Protein AF-A0A2V7T709-F1 (afdb_monomer)

Solvent-accessible surface area (backbone atoms only — not comparable to full-atom values): 10495 Å² total; per-residue (Å²): 133,71,72,74,51,72,68,43,100,84,68,53,36,72,35,66,75,90,81,82,94,80,88,82,83,58,94,81,49,93,55,56,67,60,55,50,48,52,52,53,51,47,45,70,44,30,52,56,53,21,57,73,48,67,71,70,48,78,71,96,53,52,48,37,45,25,58,88,89,54,53,79,94,46,12,54,61,43,12,51,54,47,47,42,53,49,24,42,49,34,88,85,71,48,87,54,37,47,50,46,36,62,59,59,54,37,80,82,31,40,42,64,81,40,68,98,53,74,67,42,66,40,60,52,48,43,58,78,66,38,41,64,63,51,26,52,51,32,29,76,70,63,80,31,54,65,69,55,21,49,52,51,36,49,54,53,51,49,53,43,42,52,58,33,31,76,68,70,61,41,89,84,55,98,74,74,78,129

Structure (mmCIF, N/CA/C/O backbone):
data_AF-A0A2V7T709-F1
#
_entry.id   AF-A0A2V7T709-F1
#
loop_
_atom_site.group_PDB
_atom_site.id
_atom_site.type_symbol
_atom_site.label_atom_id
_atom_site.label_alt_id
_atom_site.label_comp_id
_atom_site.label_asym_id
_atom_site.label_entity_id
_atom_site.label_seq_id
_atom_site.pdbx_PDB_ins_code
_atom_site.Cartn_x
_atom_site.Cartn_y
_atom_site.Cartn_z
_atom_site.occupancy
_atom_site.B_iso_or_equiv
_atom_site.auth_seq_id
_atom_site.auth_comp_id
_atom_site.auth_asym_id
_atom_site.auth_atom_id
_atom_site.pdbx_PDB_model_num
ATOM 1 N N . PHE A 1 1 ? 8.390 18.703 6.123 1.00 58.28 1 PHE A N 1
ATOM 2 C CA . PHE A 1 1 ? 9.358 17.663 5.714 1.00 58.28 1 PHE A CA 1
ATOM 3 C C . PHE A 1 1 ? 8.808 16.304 6.113 1.00 58.28 1 PHE A C 1
ATOM 5 O O . PHE A 1 1 ? 8.141 16.243 7.139 1.00 58.28 1 PHE A O 1
ATOM 12 N N . PHE A 1 2 ? 9.039 15.253 5.320 1.00 68.69 2 PHE A N 1
ATOM 13 C CA . PHE A 1 2 ? 8.745 13.883 5.752 1.00 68.69 2 PHE A CA 1
ATOM 14 C C . PHE A 1 2 ? 9.826 13.422 6.731 1.00 68.69 2 PHE A C 1
ATOM 16 O O . PHE A 1 2 ? 10.996 13.765 6.573 1.00 68.69 2 PHE A O 1
ATOM 23 N N . VAL A 1 3 ? 9.433 12.672 7.751 1.00 75.88 3 VAL A N 1
ATOM 24 C CA . VAL A 1 3 ? 10.344 12.026 8.700 1.00 75.88 3 VAL A CA 1
ATOM 25 C C . VAL A 1 3 ? 9.894 10.578 8.884 1.00 75.88 3 VAL A C 1
ATOM 27 O O . VAL A 1 3 ? 8.712 10.296 8.669 1.00 75.88 3 VAL A O 1
ATOM 30 N N . PRO A 1 4 ? 10.797 9.660 9.271 1.00 79.44 4 PRO A N 1
ATOM 31 C CA . PRO A 1 4 ? 10.401 8.316 9.682 1.00 79.44 4 PRO A CA 1
ATOM 32 C C . PRO A 1 4 ? 9.384 8.344 10.830 1.00 79.44 4 PRO A C 1
ATOM 34 O O . PRO A 1 4 ? 9.247 9.353 11.528 1.00 79.44 4 PRO A O 1
ATOM 37 N N . ALA A 1 5 ? 8.718 7.211 11.066 1.00 79.94 5 ALA A N 1
ATOM 38 C CA . ALA A 1 5 ? 7.806 7.049 12.196 1.00 79.94 5 ALA A CA 1
ATOM 39 C C . ALA A 1 5 ? 8.457 7.484 13.525 1.00 79.94 5 ALA A C 1
ATOM 41 O O . ALA A 1 5 ? 9.603 7.127 13.825 1.00 79.94 5 ALA A O 1
ATOM 42 N N . LEU A 1 6 ? 7.714 8.252 14.329 1.00 80.81 6 LEU A N 1
ATOM 43 C CA . LEU A 1 6 ? 8.176 8.706 15.639 1.00 80.81 6 LEU A CA 1
ATOM 44 C C . LEU A 1 6 ? 8.440 7.504 16.553 1.00 80.81 6 LEU A C 1
ATOM 46 O O . LEU A 1 6 ? 7.664 6.549 16.595 1.00 80.81 6 LEU A O 1
ATOM 50 N N . LYS A 1 7 ? 9.545 7.561 17.302 1.00 81.31 7 LYS A N 1
ATOM 51 C CA . LYS A 1 7 ? 9.915 6.505 18.247 1.00 81.31 7 LYS A CA 1
ATOM 52 C C . LYS A 1 7 ? 9.043 6.591 19.496 1.00 81.31 7 LYS A C 1
ATOM 54 O O . LYS A 1 7 ? 9.027 7.617 20.172 1.00 81.31 7 LYS A O 1
ATOM 59 N N . GLY A 1 8 ? 8.371 5.493 19.827 1.00 76.00 8 GLY A N 1
ATOM 60 C CA . GLY A 1 8 ? 7.690 5.346 21.109 1.00 76.00 8 GLY A CA 1
ATOM 61 C C . GLY A 1 8 ? 8.673 5.154 22.278 1.00 76.00 8 GLY A C 1
ATOM 62 O O . GLY A 1 8 ? 9.851 4.863 22.054 1.00 76.00 8 GLY A O 1
ATOM 63 N N . PRO A 1 9 ? 8.197 5.215 23.538 1.00 76.38 9 PRO A N 1
ATOM 64 C CA . PRO A 1 9 ? 9.032 5.097 24.745 1.00 76.38 9 PRO A CA 1
ATOM 65 C C . PRO A 1 9 ? 9.857 3.803 24.843 1.00 76.38 9 PRO A C 1
ATOM 67 O O . PRO A 1 9 ? 10.846 3.749 25.562 1.00 76.38 9 PRO A O 1
ATOM 70 N N . ARG A 1 10 ? 9.455 2.755 24.111 1.00 80.94 10 ARG A N 1
ATOM 71 C CA . ARG A 1 10 ? 10.136 1.450 24.044 1.00 80.94 10 ARG A CA 1
ATOM 72 C C . ARG A 1 10 ? 10.946 1.251 22.755 1.00 80.94 10 ARG A C 1
ATOM 74 O O . ARG A 1 10 ? 11.282 0.126 22.409 1.00 80.94 10 ARG A O 1
ATOM 81 N N . GLY A 1 11 ? 11.213 2.323 22.007 1.00 74.06 11 GLY A N 1
ATOM 82 C CA . GLY A 1 11 ? 12.005 2.296 20.771 1.00 74.06 11 GLY A CA 1
ATOM 83 C C . GLY A 1 11 ? 11.258 1.821 19.521 1.00 74.06 11 GLY A C 1
ATOM 84 O O . GLY A 1 11 ? 11.814 1.878 18.426 1.00 74.06 11 GLY A O 1
ATOM 85 N N . THR A 1 12 ? 10.001 1.394 19.657 1.00 73.69 12 THR A N 1
ATOM 86 C CA . THR A 1 12 ? 9.147 0.979 18.540 1.00 73.69 12 THR A CA 1
ATOM 87 C C . THR A 1 12 ? 8.886 2.139 17.576 1.00 73.69 12 THR A C 1
ATOM 89 O O . THR A 1 12 ? 8.563 3.242 18.017 1.00 73.69 12 THR A O 1
ATOM 92 N N . ARG A 1 13 ? 9.014 1.879 16.271 1.00 71.50 13 ARG A N 1
ATOM 93 C CA . ARG A 1 13 ? 8.825 2.854 15.188 1.00 71.50 13 ARG A CA 1
ATOM 94 C C . ARG A 1 13 ? 8.143 2.183 13.994 1.00 71.50 13 ARG A C 1
ATOM 96 O O . ARG A 1 13 ? 8.812 1.722 13.080 1.00 71.50 13 ARG A O 1
ATOM 103 N N . TRP A 1 14 ? 6.820 2.092 14.041 1.00 74.81 14 TRP A N 1
ATOM 104 C CA . TRP A 1 14 ? 6.040 1.484 12.967 1.00 74.81 14 TRP A CA 1
ATOM 105 C C . TRP A 1 14 ? 5.167 2.539 12.299 1.00 74.81 14 TRP A C 1
ATOM 107 O O . TRP A 1 14 ? 4.415 3.244 12.971 1.00 74.81 14 TRP A O 1
ATOM 117 N N . ALA A 1 15 ? 5.272 2.634 10.980 1.00 75.69 15 ALA A N 1
ATOM 118 C CA . ALA A 1 15 ? 4.235 3.191 10.127 1.00 75.69 15 ALA A CA 1
ATOM 119 C C . ALA A 1 15 ? 3.573 2.052 9.345 1.00 75.69 15 ALA A C 1
ATOM 121 O O . ALA A 1 15 ? 4.216 1.055 9.038 1.00 75.69 15 ALA A O 1
ATOM 122 N N . SER A 1 16 ? 2.302 2.214 9.000 1.00 69.50 16 SER A N 1
ATOM 123 C CA . SER A 1 16 ? 1.637 1.344 8.028 1.00 69.50 16 SER A CA 1
ATOM 124 C C . SER A 1 16 ? 1.629 2.045 6.681 1.00 69.50 16 SER A C 1
ATOM 126 O O . SER A 1 16 ? 1.387 3.257 6.630 1.00 69.50 16 SER A O 1
ATOM 128 N N . GLU A 1 17 ? 1.824 1.312 5.586 1.00 71.88 17 GLU A N 1
ATOM 129 C CA . GLU A 1 17 ? 1.394 1.820 4.288 1.00 71.88 17 GLU A CA 1
ATOM 130 C C . GLU A 1 17 ? -0.133 2.020 4.276 1.00 71.88 17 GLU A C 1
ATOM 132 O O . GLU A 1 17 ? -0.880 1.276 4.913 1.00 71.88 17 GLU A O 1
ATOM 137 N N . HIS A 1 18 ? -0.593 3.074 3.596 1.00 61.75 18 HIS A N 1
ATOM 138 C CA . HIS A 1 18 ? -2.012 3.450 3.541 1.00 61.75 18 HIS A CA 1
ATOM 139 C C . HIS A 1 18 ? -2.749 2.804 2.355 1.00 61.75 18 HIS A C 1
ATOM 141 O O . HIS A 1 18 ? -3.957 2.602 2.423 1.00 61.75 18 HIS A O 1
ATOM 147 N N . VAL A 1 19 ? -2.051 2.488 1.256 1.00 71.38 19 VAL A N 1
ATOM 148 C CA . VAL A 1 19 ? -2.652 1.895 0.049 1.00 71.38 19 VAL A CA 1
ATOM 149 C C . VAL A 1 19 ? -1.693 0.880 -0.552 1.00 71.38 19 VAL A C 1
ATOM 151 O O . VAL A 1 19 ? -0.551 1.217 -0.855 1.00 71.38 19 VAL A O 1
ATOM 154 N N . MET A 1 20 ? -2.179 -0.339 -0.777 1.00 76.12 20 MET A N 1
ATOM 155 C CA . MET A 1 20 ? -1.449 -1.370 -1.505 1.00 76.12 20 MET A CA 1
ATOM 156 C C . MET A 1 20 ? -2.312 -1.857 -2.669 1.00 76.12 20 MET A C 1
ATOM 158 O O . MET A 1 20 ? -3.408 -2.381 -2.473 1.00 76.12 20 MET A O 1
ATOM 162 N N . GLY A 1 21 ? -1.844 -1.621 -3.895 1.00 78.31 21 GLY A N 1
ATOM 163 C CA . GLY A 1 21 ? -2.530 -2.076 -5.100 1.00 78.31 21 GLY A CA 1
ATOM 164 C C . GLY A 1 21 ? -2.410 -3.590 -5.240 1.00 78.31 21 GLY A C 1
ATOM 165 O O . GLY A 1 21 ? -1.303 -4.125 -5.223 1.00 78.31 21 GLY A O 1
ATOM 166 N N . ILE A 1 22 ? -3.541 -4.275 -5.400 1.00 85.88 22 ILE A N 1
ATOM 167 C CA . ILE A 1 22 ? -3.579 -5.709 -5.693 1.00 85.88 22 ILE A CA 1
ATOM 168 C C . ILE A 1 22 ? -4.154 -5.937 -7.087 1.00 85.88 22 ILE A C 1
ATOM 170 O O . ILE A 1 22 ? -5.151 -5.329 -7.472 1.00 85.88 22 ILE A O 1
ATOM 174 N N . TYR A 1 23 ? -3.529 -6.841 -7.837 1.00 90.00 23 TYR A N 1
ATOM 175 C CA . TYR A 1 23 ? -4.047 -7.314 -9.115 1.00 90.00 23 TYR A CA 1
ATOM 176 C C . TYR A 1 23 ? -4.597 -8.723 -8.937 1.00 90.00 23 TYR A C 1
ATOM 178 O O . TYR A 1 23 ? -3.921 -9.600 -8.401 1.00 90.00 23 TYR A O 1
ATOM 186 N N . VAL A 1 24 ? -5.829 -8.941 -9.395 1.00 93.62 24 VAL A N 1
ATOM 187 C CA . VAL A 1 24 ? -6.513 -10.232 -9.301 1.00 93.62 24 VAL A CA 1
ATOM 188 C C . VAL A 1 24 ? -7.076 -10.588 -10.669 1.00 93.62 24 VAL A C 1
ATOM 190 O O . VAL A 1 24 ? -7.718 -9.764 -11.318 1.00 93.62 24 VAL A O 1
ATOM 193 N N . ILE A 1 25 ? -6.849 -11.827 -11.102 1.00 95.69 25 ILE A N 1
ATOM 194 C CA . ILE A 1 25 ? -7.446 -12.377 -12.320 1.00 95.69 25 ILE A CA 1
ATOM 195 C C . ILE A 1 25 ? -8.595 -13.289 -11.900 1.00 95.69 25 ILE A C 1
ATOM 197 O O . ILE A 1 25 ? -8.395 -14.282 -11.198 1.00 95.69 25 ILE A O 1
ATOM 201 N N . TRP A 1 26 ? -9.808 -12.949 -12.327 1.00 95.06 26 TRP A N 1
ATOM 202 C CA . TRP A 1 26 ? -10.987 -13.765 -12.056 1.00 95.06 26 TRP A CA 1
ATOM 203 C C . TRP A 1 26 ? -10.896 -15.124 -12.750 1.00 95.06 26 TRP A C 1
ATOM 205 O O . TRP A 1 26 ? -10.471 -15.221 -13.899 1.00 95.06 26 TRP A O 1
ATOM 215 N N . LYS A 1 27 ? -11.399 -16.174 -12.088 1.00 95.00 27 LYS A N 1
ATOM 216 C CA . LYS A 1 27 ? -11.466 -17.528 -12.669 1.00 95.00 27 LYS A CA 1
ATOM 217 C C . LYS A 1 27 ? -12.324 -17.603 -13.938 1.00 95.00 27 LYS A C 1
ATOM 219 O O . LYS A 1 27 ? -12.119 -18.494 -14.748 1.00 95.00 27 LYS A O 1
ATOM 224 N N . PHE A 1 28 ? -13.273 -16.681 -14.093 1.00 95.94 28 PHE A N 1
ATOM 225 C CA . PHE A 1 28 ? -14.180 -16.582 -15.240 1.00 95.94 28 PHE A CA 1
ATOM 226 C C . PHE A 1 28 ? -13.752 -15.511 -16.259 1.00 95.94 28 PHE A C 1
ATOM 228 O O . PHE A 1 28 ? -14.542 -15.142 -17.126 1.00 95.94 28 PHE A O 1
ATOM 235 N N . ALA A 1 29 ? -12.536 -14.963 -16.147 1.00 96.62 29 ALA A N 1
ATOM 236 C CA . ALA A 1 29 ? -12.034 -14.006 -17.127 1.00 96.62 29 ALA A CA 1
ATOM 237 C C . ALA A 1 29 ? -12.020 -14.637 -18.530 1.00 96.62 29 ALA A C 1
ATOM 239 O O . ALA A 1 29 ? -11.599 -15.779 -18.690 1.00 96.62 29 ALA A O 1
ATOM 240 N N . GLN A 1 30 ? -12.453 -13.883 -19.544 1.00 97.38 30 GLN A N 1
ATOM 241 C CA . GLN A 1 30 ? -12.490 -14.365 -20.933 1.00 97.38 30 GLN A CA 1
ATOM 242 C C . GLN A 1 30 ? -11.086 -14.500 -21.546 1.00 97.38 30 GLN A C 1
ATOM 244 O O . GLN A 1 30 ? -10.876 -15.342 -22.413 1.00 97.38 30 GLN A O 1
ATOM 249 N N . SER A 1 31 ? -10.122 -13.711 -21.057 1.00 96.94 31 SER A N 1
ATOM 250 C CA . SER A 1 31 ? -8.745 -13.662 -21.572 1.00 96.94 31 SER A CA 1
ATOM 251 C C . SER A 1 31 ? -7.710 -13.697 -20.434 1.00 96.94 31 SER A C 1
ATOM 253 O O . SER A 1 31 ? -6.965 -12.731 -20.244 1.00 96.94 31 SER A O 1
ATOM 255 N N . PRO A 1 32 ? -7.650 -14.779 -19.631 1.00 96.62 32 PRO A N 1
ATOM 256 C CA . PRO A 1 32 ? -6.780 -14.841 -18.457 1.00 96.62 32 PRO A CA 1
ATOM 257 C C . PRO A 1 32 ? -5.293 -14.810 -18.824 1.00 96.62 32 PRO A C 1
ATOM 259 O O . PRO A 1 32 ? -4.496 -14.275 -18.061 1.00 96.62 32 PRO A O 1
ATOM 262 N N . ASP A 1 33 ? -4.905 -15.336 -19.986 1.00 97.19 33 ASP A N 1
ATOM 263 C CA . ASP A 1 33 ? -3.499 -15.357 -20.403 1.00 97.19 33 ASP A CA 1
ATOM 264 C C . ASP A 1 33 ? -2.998 -13.976 -20.830 1.00 97.19 33 ASP A C 1
ATOM 266 O O . ASP A 1 33 ? -1.889 -13.593 -20.468 1.00 97.19 33 ASP A O 1
ATOM 270 N N . VAL A 1 34 ? -3.847 -13.172 -21.478 1.00 97.62 34 VAL A N 1
ATOM 271 C CA . VAL A 1 34 ? -3.533 -11.764 -21.776 1.00 97.62 34 VAL A CA 1
ATOM 272 C C . VAL A 1 34 ? -3.385 -10.965 -20.481 1.00 97.62 34 VAL A C 1
ATOM 274 O O . VAL A 1 34 ? -2.455 -10.176 -20.344 1.00 97.62 34 VAL A O 1
ATOM 277 N N . ALA A 1 35 ? -4.253 -11.207 -19.493 1.00 97.19 35 ALA A N 1
ATOM 278 C CA . ALA A 1 35 ? -4.141 -10.563 -18.187 1.00 97.19 35 ALA A CA 1
ATOM 279 C C . ALA A 1 35 ? -2.843 -10.952 -17.455 1.00 97.19 35 ALA A C 1
ATOM 281 O O . ALA A 1 35 ? -2.200 -10.095 -16.855 1.00 97.19 35 ALA A O 1
ATOM 282 N N . LYS A 1 36 ? -2.414 -12.221 -17.530 1.00 96.75 36 LYS A N 1
ATOM 283 C CA . LYS A 1 36 ? -1.109 -12.647 -16.991 1.00 96.75 36 LYS A CA 1
ATOM 284 C C . LYS A 1 36 ? 0.045 -11.962 -17.718 1.00 96.75 36 LYS A C 1
ATOM 286 O O . LYS A 1 36 ? 0.960 -11.491 -17.050 1.00 96.75 36 LYS A O 1
ATOM 291 N N . GLN A 1 37 ? -0.011 -11.885 -19.049 1.00 97.50 37 GLN A N 1
ATOM 292 C CA . GLN A 1 37 ? 1.025 -11.221 -19.839 1.00 97.50 37 GLN A CA 1
ATOM 293 C C . GLN A 1 37 ? 1.146 -9.745 -19.456 1.00 97.50 37 GLN A C 1
ATOM 295 O O . GLN A 1 37 ? 2.245 -9.285 -19.180 1.00 97.50 37 GLN A O 1
ATOM 300 N N . PHE A 1 38 ? 0.019 -9.045 -19.299 1.00 95.62 38 PHE A N 1
ATOM 301 C CA . PHE A 1 38 ? 0.011 -7.671 -18.800 1.00 95.62 38 PHE A CA 1
ATOM 302 C C . PHE A 1 38 ? 0.733 -7.527 -17.451 1.00 95.62 38 PHE A C 1
ATOM 304 O O . PHE A 1 38 ? 1.503 -6.590 -17.270 1.00 95.62 38 PH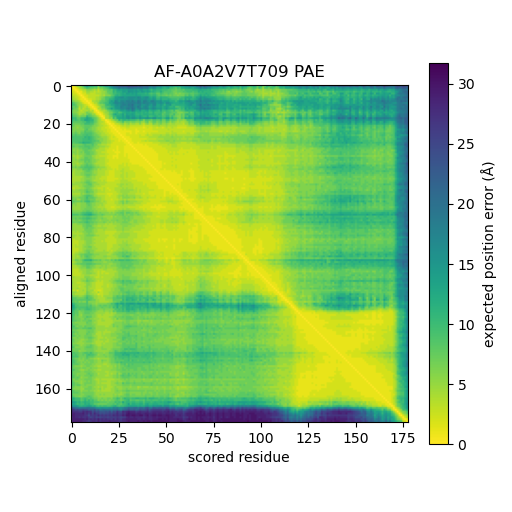E A O 1
ATOM 311 N N . LEU A 1 39 ? 0.526 -8.450 -16.503 1.00 95.00 39 LEU A N 1
ATOM 312 C CA . LEU A 1 39 ? 1.216 -8.399 -15.208 1.00 95.00 39 LEU A CA 1
ATOM 313 C C . LEU A 1 39 ? 2.719 -8.672 -15.332 1.00 95.00 39 LEU A C 1
ATOM 315 O O . LEU A 1 39 ? 3.507 -8.036 -14.632 1.00 95.00 39 LEU A O 1
ATOM 319 N N . ILE A 1 40 ? 3.122 -9.588 -16.215 1.00 93.94 40 ILE A N 1
ATOM 320 C CA . ILE A 1 40 ? 4.538 -9.845 -16.514 1.00 93.94 40 ILE A CA 1
ATOM 321 C C . ILE A 1 40 ? 5.181 -8.586 -17.102 1.00 93.94 40 ILE A C 1
ATOM 323 O O . ILE A 1 40 ? 6.235 -8.168 -16.622 1.00 93.94 40 ILE A O 1
ATOM 327 N N . ASP A 1 41 ? 4.525 -7.954 -18.074 1.00 94.75 41 ASP A N 1
ATOM 328 C CA . ASP A 1 41 ? 5.013 -6.739 -18.727 1.00 94.75 41 ASP A CA 1
ATOM 329 C C . ASP A 1 41 ? 5.070 -5.569 -17.738 1.00 94.75 41 ASP A C 1
ATOM 331 O O . ASP A 1 41 ? 6.079 -4.872 -17.663 1.00 94.75 41 ASP A O 1
ATOM 335 N N . LEU A 1 42 ? 4.045 -5.401 -16.896 1.00 92.56 42 LEU A N 1
ATOM 336 C CA . LEU A 1 42 ? 4.029 -4.389 -15.839 1.00 92.56 42 LEU A CA 1
ATOM 337 C C . LEU A 1 42 ? 5.221 -4.548 -14.886 1.00 92.56 42 LEU A C 1
ATOM 339 O O . LEU A 1 42 ? 5.886 -3.567 -14.565 1.00 92.56 42 LEU A O 1
ATOM 343 N N . VAL A 1 43 ? 5.512 -5.774 -14.438 1.00 91.56 43 VAL A N 1
ATOM 344 C CA . VAL A 1 43 ? 6.674 -6.053 -13.577 1.00 91.56 43 VAL A CA 1
ATOM 345 C C . VAL A 1 43 ? 7.990 -5.859 -14.337 1.00 91.56 43 VAL A C 1
ATOM 347 O O . VAL A 1 43 ? 8.955 -5.363 -13.759 1.00 91.56 43 VAL A O 1
ATOM 350 N N . GLY A 1 44 ? 8.044 -6.207 -15.624 1.00 91.50 44 GLY A N 1
ATOM 351 C CA . GLY A 1 44 ? 9.210 -5.974 -16.481 1.00 91.50 44 GLY A CA 1
ATOM 352 C C . GLY A 1 44 ? 9.514 -4.489 -16.711 1.00 91.50 44 GLY A C 1
ATOM 353 O O . GLY A 1 44 ? 10.681 -4.116 -16.815 1.00 91.50 44 GLY A O 1
ATOM 354 N N . HIS A 1 45 ? 8.479 -3.647 -16.716 1.00 92.56 45 HIS A N 1
ATOM 355 C CA . HIS A 1 45 ? 8.534 -2.205 -16.973 1.00 92.56 45 HIS A CA 1
ATOM 356 C C . HIS A 1 45 ? 8.237 -1.359 -15.726 1.00 92.56 45 HIS A C 1
ATOM 358 O O . HIS A 1 45 ? 7.800 -0.211 -15.814 1.00 92.56 45 HIS A O 1
ATOM 364 N N . TYR A 1 46 ? 8.474 -1.894 -14.527 1.00 94.38 46 TYR A N 1
ATOM 365 C CA . TYR A 1 46 ? 7.963 -1.256 -13.313 1.00 94.38 46 TYR A CA 1
ATOM 366 C C . TYR A 1 46 ? 8.614 0.105 -13.005 1.00 94.38 46 TYR A C 1
ATOM 368 O O . TYR A 1 46 ? 8.003 0.937 -12.335 1.00 94.38 46 TYR A O 1
ATOM 376 N N . ARG A 1 47 ? 9.816 0.398 -13.533 1.00 94.62 47 ARG A N 1
ATOM 377 C CA . ARG A 1 47 ? 10.391 1.760 -13.472 1.00 94.62 47 ARG A CA 1
ATOM 378 C C . ARG A 1 47 ? 9.469 2.791 -14.120 1.00 94.62 47 ARG A C 1
ATOM 380 O O . ARG A 1 47 ? 9.266 3.859 -13.545 1.00 94.62 47 ARG A O 1
ATOM 387 N N . ASP A 1 48 ? 8.871 2.452 -15.258 1.00 94.88 48 ASP A N 1
ATOM 388 C CA . ASP A 1 48 ? 7.945 3.329 -15.973 1.00 94.88 48 ASP A CA 1
ATOM 389 C C . ASP A 1 48 ? 6.667 3.532 -15.157 1.00 94.88 48 ASP A C 1
ATOM 391 O O . ASP A 1 48 ? 6.159 4.647 -15.076 1.00 94.88 48 ASP A O 1
ATOM 395 N N . ALA A 1 49 ? 6.187 2.493 -14.466 1.00 93.38 49 ALA A N 1
ATOM 396 C CA . ALA A 1 49 ? 5.046 2.603 -13.556 1.00 93.38 49 ALA A CA 1
ATOM 397 C C . ALA A 1 49 ? 5.344 3.523 -12.354 1.00 93.38 49 ALA A C 1
ATOM 399 O O . ALA A 1 49 ? 4.526 4.380 -12.007 1.00 93.38 49 ALA A O 1
ATOM 400 N N . VAL A 1 50 ? 6.531 3.400 -11.748 1.00 94.00 50 VAL A N 1
ATOM 401 C CA . VAL A 1 50 ? 6.982 4.265 -10.642 1.00 94.00 50 VAL A CA 1
ATOM 402 C C . VAL A 1 50 ? 7.041 5.726 -11.094 1.00 94.00 50 VAL A C 1
ATOM 404 O O . VAL A 1 50 ? 6.481 6.602 -10.432 1.00 94.00 50 VAL A O 1
ATOM 407 N N . LEU A 1 51 ? 7.654 5.995 -12.249 1.00 94.81 51 LEU A N 1
ATOM 408 C CA . LEU A 1 51 ? 7.767 7.347 -12.797 1.00 94.81 51 LEU A CA 1
ATOM 409 C C . LEU A 1 51 ? 6.416 7.897 -13.273 1.00 94.81 51 LEU A C 1
ATOM 411 O O . LEU A 1 51 ? 6.080 9.039 -12.971 1.00 94.81 51 LEU A O 1
ATOM 415 N N . GLY A 1 52 ? 5.600 7.087 -13.945 1.00 94.81 52 GLY A N 1
ATOM 416 C CA . GLY A 1 52 ? 4.259 7.463 -14.400 1.00 94.81 52 GLY A CA 1
ATOM 417 C C . GLY A 1 52 ? 3.322 7.813 -13.243 1.00 94.81 52 GLY A C 1
ATOM 418 O O . GLY A 1 52 ? 2.496 8.715 -13.362 1.00 94.81 52 GLY A O 1
ATOM 419 N N . SER A 1 53 ? 3.508 7.170 -12.085 1.00 92.69 53 SER A N 1
ATOM 420 C CA . SER A 1 53 ? 2.803 7.509 -10.843 1.00 92.69 53 SER A CA 1
ATOM 421 C C . SER A 1 53 ? 3.354 8.744 -10.121 1.00 92.69 53 SER A C 1
ATOM 423 O O . SER A 1 53 ? 2.822 9.124 -9.081 1.00 92.69 53 SER A O 1
ATOM 425 N N . LYS A 1 54 ? 4.425 9.362 -10.635 1.00 94.06 54 LYS A N 1
ATOM 426 C CA . LYS A 1 54 ? 5.154 10.463 -9.992 1.00 94.06 54 LYS A CA 1
ATOM 427 C C . LYS A 1 54 ? 5.661 10.108 -8.590 1.00 94.06 54 LYS A C 1
ATOM 429 O O . LYS A 1 54 ? 5.483 10.875 -7.648 1.00 94.06 54 LYS A O 1
ATOM 434 N N . LEU A 1 55 ? 6.272 8.925 -8.458 1.00 92.00 55 LEU A N 1
ATOM 435 C CA . LEU A 1 55 ? 6.783 8.377 -7.190 1.00 92.00 55 LEU A CA 1
ATOM 436 C C . LEU A 1 55 ? 5.700 8.132 -6.125 1.00 92.00 55 LEU A C 1
ATOM 438 O O . LEU A 1 55 ? 6.003 8.079 -4.935 1.00 92.00 55 LEU A O 1
ATOM 442 N N . TYR A 1 56 ? 4.441 7.966 -6.538 1.00 89.06 56 TYR A N 1
ATOM 443 C CA . TYR A 1 56 ? 3.355 7.582 -5.636 1.00 89.06 56 TYR A CA 1
ATOM 444 C C . TYR A 1 56 ? 3.320 6.066 -5.393 1.00 89.06 56 TYR A C 1
ATOM 446 O O . TYR A 1 56 ? 3.104 5.623 -4.268 1.00 89.06 56 TYR A O 1
ATOM 454 N N . ASN A 1 57 ? 3.581 5.267 -6.434 1.00 89.56 57 ASN A N 1
ATOM 455 C CA . ASN A 1 57 ? 3.553 3.807 -6.381 1.00 89.56 57 ASN A CA 1
ATOM 456 C C . ASN A 1 57 ? 4.973 3.236 -6.417 1.00 89.56 57 ASN A C 1
ATOM 458 O O . ASN A 1 57 ? 5.678 3.3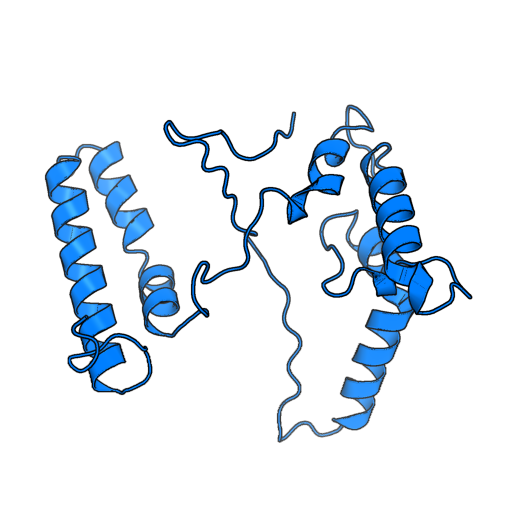84 -7.414 1.00 89.56 57 ASN A O 1
ATOM 462 N N . PHE A 1 58 ? 5.370 2.534 -5.355 1.00 90.44 58 PHE A N 1
ATOM 463 C CA . PHE A 1 58 ? 6.647 1.818 -5.265 1.00 90.44 58 PHE A CA 1
ATOM 464 C C . PHE A 1 58 ? 6.484 0.325 -5.618 1.00 90.44 58 PHE A C 1
ATOM 466 O O . PHE A 1 58 ? 5.371 -0.207 -5.561 1.00 90.44 58 PHE A O 1
ATOM 473 N N . PRO A 1 59 ? 7.560 -0.370 -6.033 1.00 89.75 59 PRO A N 1
ATOM 474 C CA . PRO A 1 59 ? 7.485 -1.777 -6.420 1.00 89.75 59 PRO A CA 1
ATOM 475 C C . PRO A 1 59 ? 7.318 -2.715 -5.227 1.00 89.75 59 PRO A C 1
ATOM 477 O O . PRO A 1 59 ? 8.106 -2.673 -4.286 1.00 89.75 59 PRO A O 1
ATOM 480 N N . SER A 1 60 ? 6.381 -3.662 -5.330 1.00 85.50 60 SER A N 1
ATOM 481 C CA . SER A 1 60 ? 6.293 -4.801 -4.400 1.00 85.50 60 SER A CA 1
ATOM 482 C C . SER A 1 60 ? 7.498 -5.743 -4.520 1.00 85.50 60 SER A C 1
ATOM 484 O O . SER A 1 60 ? 7.889 -6.383 -3.550 1.00 85.50 60 SER A O 1
ATOM 486 N N . PHE A 1 61 ? 8.110 -5.812 -5.708 1.00 88.56 61 PHE A N 1
ATOM 487 C CA . PHE A 1 61 ? 9.336 -6.567 -5.966 1.00 88.56 61 PHE A CA 1
ATOM 488 C C . PHE A 1 61 ? 10.462 -5.591 -6.311 1.00 88.56 61 PHE A C 1
ATOM 490 O O . PHE A 1 61 ? 10.548 -5.186 -7.471 1.00 88.56 61 PHE A O 1
ATOM 497 N N . PRO A 1 62 ? 11.350 -5.212 -5.373 1.00 88.44 62 PRO A N 1
ATOM 498 C CA . PRO A 1 62 ? 12.372 -4.199 -5.633 1.00 88.44 62 PRO A CA 1
ATOM 499 C C . PRO A 1 62 ? 13.204 -4.490 -6.887 1.00 88.44 62 PRO A C 1
ATOM 501 O O . PRO A 1 62 ? 13.426 -3.605 -7.699 1.00 88.44 62 PRO A O 1
ATOM 504 N N . GLY A 1 63 ? 13.554 -5.753 -7.149 1.00 93.12 63 GLY A N 1
ATOM 505 C CA . GLY A 1 63 ? 14.306 -6.131 -8.351 1.00 93.12 63 GLY A CA 1
ATOM 506 C C . GLY A 1 63 ? 13.645 -5.793 -9.702 1.00 93.12 63 GLY A C 1
ATOM 507 O O . GLY A 1 63 ? 14.336 -5.833 -10.717 1.00 93.12 63 GLY A O 1
ATOM 508 N N . SER A 1 64 ? 12.350 -5.454 -9.736 1.00 93.69 64 SER A N 1
ATOM 509 C CA . SER A 1 64 ? 11.648 -4.953 -10.935 1.00 93.69 64 SER A CA 1
ATOM 510 C C . SER A 1 64 ? 12.106 -3.561 -11.374 1.00 93.69 64 SER A C 1
ATOM 512 O O . SER A 1 64 ? 11.915 -3.182 -12.525 1.00 93.69 64 SER A O 1
ATOM 514 N N . VAL A 1 65 ? 12.756 -2.814 -10.477 1.00 95.75 65 VAL A N 1
ATOM 515 C CA . VAL A 1 65 ? 13.351 -1.508 -10.777 1.00 95.75 65 VAL A CA 1
ATOM 516 C C . VAL A 1 65 ? 14.877 -1.543 -10.791 1.00 95.75 65 VAL A C 1
ATOM 518 O O . VAL A 1 65 ? 15.519 -0.500 -10.680 1.00 95.75 65 VAL A O 1
ATOM 521 N N . ALA A 1 66 ? 15.476 -2.726 -10.926 1.00 95.94 66 ALA A N 1
ATOM 522 C CA . ALA A 1 66 ? 16.906 -2.862 -11.185 1.00 95.94 66 ALA A CA 1
ATOM 523 C C . ALA A 1 66 ? 17.263 -2.363 -12.595 1.00 95.94 66 ALA A C 1
ATOM 525 O O . ALA A 1 66 ? 16.406 -2.276 -13.475 1.00 95.94 66 ALA A O 1
ATOM 526 N N . ASP A 1 67 ? 18.535 -2.046 -12.820 1.00 94.06 67 ASP A N 1
ATOM 527 C CA . ASP A 1 67 ? 19.010 -1.633 -14.136 1.00 94.06 67 ASP A CA 1
ATOM 528 C C . ASP A 1 67 ? 18.839 -2.778 -15.150 1.00 94.06 67 ASP A C 1
ATOM 530 O O . ASP A 1 67 ? 19.014 -3.954 -14.788 1.00 94.06 67 ASP A O 1
ATOM 534 N N . PRO A 1 68 ? 18.516 -2.476 -16.420 1.00 89.50 68 PRO A N 1
ATOM 535 C CA . PRO A 1 68 ? 18.429 -3.491 -17.464 1.00 89.50 68 PRO A CA 1
ATOM 536 C C . PRO A 1 68 ? 19.704 -4.343 -17.536 1.00 89.50 68 PRO A C 1
ATOM 538 O O . PRO A 1 68 ? 20.815 -3.827 -17.456 1.00 89.50 68 PRO A O 1
ATOM 541 N N . GLY A 1 69 ? 19.548 -5.662 -17.668 1.00 90.56 69 GLY A N 1
ATOM 542 C CA . GLY A 1 69 ? 20.676 -6.601 -17.727 1.00 90.56 69 GLY A CA 1
ATOM 543 C C . GLY A 1 69 ? 21.332 -6.929 -16.378 1.00 90.56 69 GLY A C 1
ATOM 544 O O . GLY A 1 69 ? 22.252 -7.744 -16.345 1.00 90.56 69 GLY A O 1
ATOM 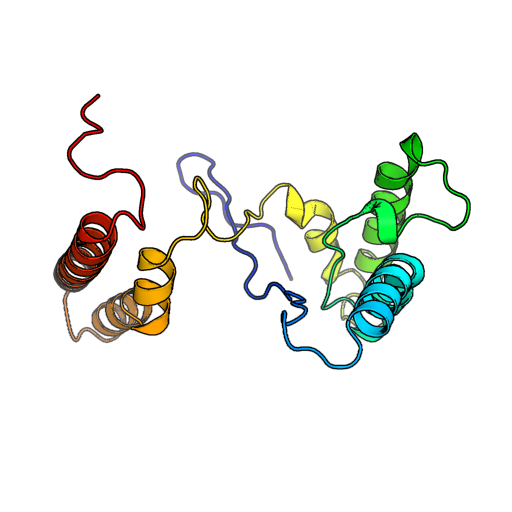545 N N . THR A 1 70 ? 20.855 -6.367 -15.259 1.00 94.94 70 THR A N 1
ATOM 546 C CA . THR A 1 70 ? 21.378 -6.698 -13.923 1.00 94.94 70 THR A CA 1
ATOM 547 C C . THR A 1 70 ? 21.179 -8.189 -13.604 1.00 94.94 70 THR A C 1
ATOM 549 O O . THR A 1 70 ? 20.038 -8.673 -13.649 1.00 94.94 70 THR A O 1
ATOM 552 N N . PRO A 1 71 ? 22.243 -8.929 -13.224 1.00 95.31 71 PRO A N 1
ATOM 553 C CA . PRO A 1 71 ? 22.132 -10.321 -12.795 1.00 95.31 71 PRO A CA 1
ATOM 554 C C . PRO A 1 71 ? 21.171 -10.481 -11.615 1.00 95.31 71 PRO A C 1
ATOM 556 O O . PRO A 1 71 ? 21.119 -9.623 -10.735 1.00 95.31 71 PRO A O 1
ATOM 559 N N . LEU A 1 72 ? 20.452 -11.608 -11.545 1.00 91.50 72 LEU A N 1
ATOM 560 C CA . LEU A 1 72 ? 19.419 -11.843 -10.524 1.00 91.50 72 LEU A CA 1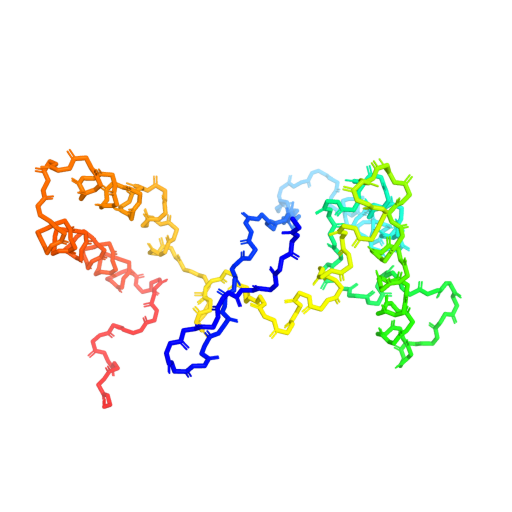
ATOM 561 C C . LEU A 1 72 ? 19.919 -11.574 -9.093 1.00 91.50 72 LEU A C 1
ATOM 563 O O . LEU A 1 72 ? 19.250 -10.876 -8.336 1.00 91.50 72 LEU A O 1
ATOM 567 N N . ALA A 1 73 ? 21.121 -12.052 -8.762 1.00 94.75 73 ALA A N 1
ATOM 568 C CA . ALA A 1 73 ? 21.740 -11.870 -7.447 1.00 94.75 73 ALA A CA 1
ATOM 569 C C . ALA A 1 73 ? 22.024 -10.397 -7.084 1.00 94.75 73 ALA A C 1
ATOM 571 O O . ALA A 1 73 ? 22.158 -10.068 -5.911 1.00 94.75 73 ALA A O 1
ATOM 572 N N . GLN A 1 74 ? 22.109 -9.507 -8.075 1.00 96.19 74 GLN A N 1
ATOM 573 C CA . GLN A 1 74 ? 22.441 -8.090 -7.898 1.00 96.19 74 GLN A CA 1
ATOM 574 C C . GLN A 1 74 ? 21.219 -7.170 -8.032 1.00 96.19 74 GLN A C 1
ATOM 576 O O . GLN A 1 74 ? 21.317 -5.973 -7.750 1.00 96.19 74 GLN A O 1
ATOM 581 N N . LYS A 1 75 ? 20.055 -7.706 -8.430 1.00 94.44 75 LYS A N 1
ATOM 582 C CA . LYS A 1 75 ? 18.852 -6.901 -8.689 1.00 94.44 75 LYS A CA 1
ATOM 583 C C . LYS A 1 75 ? 18.406 -6.091 -7.476 1.00 94.44 75 LYS A C 1
ATOM 585 O O . LYS A 1 75 ? 18.050 -4.931 -7.640 1.00 94.44 75 LYS A O 1
ATOM 590 N N . ALA A 1 76 ? 18.455 -6.665 -6.274 1.00 91.62 76 ALA A N 1
ATOM 591 C CA . ALA A 1 76 ? 18.071 -5.950 -5.056 1.00 91.62 76 ALA A CA 1
ATOM 592 C C . ALA A 1 76 ? 18.957 -4.715 -4.813 1.00 91.62 76 ALA A C 1
ATOM 594 O O . ALA A 1 76 ? 18.441 -3.626 -4.587 1.00 91.62 76 ALA A O 1
ATOM 595 N N . ALA A 1 77 ? 20.279 -4.860 -4.941 1.00 93.56 77 ALA 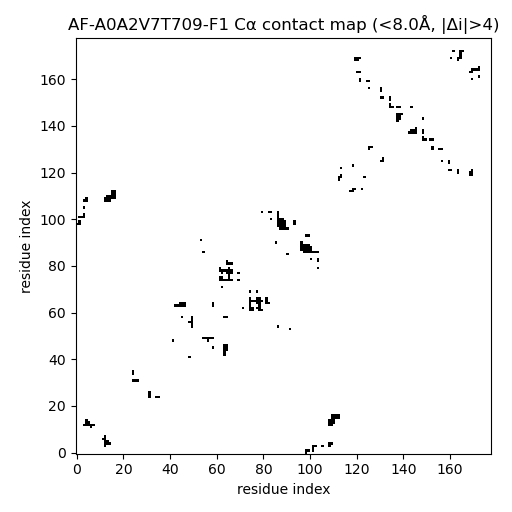A N 1
ATOM 596 C CA . ALA A 1 77 ? 21.217 -3.759 -4.734 1.00 93.56 77 ALA A CA 1
ATOM 597 C C . ALA A 1 77 ? 21.080 -2.660 -5.804 1.00 93.56 77 ALA A C 1
ATOM 599 O O . ALA A 1 77 ? 21.057 -1.475 -5.470 1.00 93.56 77 ALA A O 1
ATOM 600 N N . SER A 1 78 ? 20.948 -3.038 -7.083 1.00 96.12 78 SER A N 1
ATOM 601 C CA . SER A 1 78 ? 20.715 -2.078 -8.176 1.00 96.12 78 SER A CA 1
ATOM 602 C C . SER A 1 78 ? 19.394 -1.321 -7.991 1.00 96.12 78 SER A C 1
ATOM 604 O O . SER A 1 78 ? 19.357 -0.098 -8.132 1.00 96.12 78 SER A O 1
ATOM 606 N N . ALA A 1 79 ? 18.329 -2.021 -7.594 1.00 94.62 79 ALA A N 1
ATOM 607 C CA . ALA A 1 79 ? 17.038 -1.412 -7.309 1.00 94.62 79 ALA A CA 1
ATOM 608 C C . ALA A 1 79 ? 17.100 -0.395 -6.164 1.00 94.62 79 ALA A C 1
ATOM 610 O O . ALA A 1 79 ? 16.624 0.726 -6.332 1.00 94.62 79 ALA A O 1
ATOM 611 N N . SER A 1 80 ? 17.714 -0.752 -5.029 1.00 92.69 80 SER A N 1
ATOM 612 C CA . SER A 1 80 ? 17.868 0.167 -3.893 1.00 92.69 80 SER A CA 1
ATOM 613 C C . SER A 1 80 ? 18.628 1.426 -4.294 1.00 92.69 80 SER A C 1
ATOM 615 O O . SER A 1 80 ? 18.172 2.531 -4.011 1.00 92.69 80 SER A O 1
ATOM 617 N N . LYS A 1 81 ? 19.729 1.277 -5.043 1.00 94.81 81 LYS A N 1
ATOM 618 C CA . LYS A 1 81 ? 20.510 2.413 -5.544 1.00 94.81 81 LYS A CA 1
ATOM 619 C C . LYS A 1 81 ? 19.664 3.349 -6.411 1.00 94.81 81 LYS A C 1
ATOM 621 O O . LYS A 1 81 ? 19.729 4.564 -6.240 1.00 94.81 81 LYS A O 1
ATOM 626 N N . TRP A 1 82 ? 18.867 2.802 -7.326 1.00 94.94 82 TRP A N 1
ATOM 627 C CA . TRP A 1 82 ? 17.993 3.608 -8.179 1.00 94.94 82 TRP A CA 1
ATOM 628 C C . TRP A 1 82 ? 16.888 4.315 -7.375 1.00 94.94 82 TRP A C 1
ATOM 630 O O . TRP A 1 82 ? 16.654 5.508 -7.570 1.00 94.94 82 TRP A O 1
ATOM 640 N N . LEU A 1 83 ? 16.253 3.614 -6.429 1.00 94.31 83 LEU A N 1
ATOM 641 C CA . LEU A 1 83 ? 15.222 4.181 -5.553 1.00 94.31 83 LEU A CA 1
ATOM 642 C C . LEU A 1 83 ? 15.769 5.312 -4.670 1.00 94.31 83 LEU A C 1
ATOM 644 O O . LEU A 1 83 ? 15.130 6.357 -4.540 1.00 94.31 83 LEU A O 1
ATOM 648 N N . GLU A 1 84 ? 16.962 5.149 -4.099 1.00 93.94 84 GLU A N 1
ATOM 649 C CA . GLU A 1 84 ? 17.650 6.203 -3.345 1.00 93.94 84 GLU A CA 1
ATOM 650 C C . GLU A 1 84 ? 17.930 7.433 -4.213 1.00 93.94 84 GLU A C 1
ATOM 652 O O . GLU A 1 84 ? 17.683 8.560 -3.787 1.00 93.94 84 GLU A O 1
ATOM 657 N N . GLN A 1 85 ? 18.402 7.231 -5.445 1.00 94.62 85 GLN A N 1
ATOM 658 C CA . GLN A 1 85 ? 18.691 8.325 -6.372 1.00 94.62 85 GLN A CA 1
ATOM 659 C C . GLN A 1 85 ? 17.430 9.111 -6.743 1.00 94.62 85 GLN A C 1
ATOM 661 O O . GLN A 1 85 ? 17.416 10.337 -6.620 1.00 94.62 85 GLN A O 1
ATOM 666 N N . VAL A 1 86 ? 16.366 8.421 -7.167 1.00 94.50 86 VAL A N 1
ATOM 667 C CA . VAL A 1 86 ? 15.144 9.078 -7.659 1.00 94.50 86 VAL A CA 1
ATOM 668 C C . VAL A 1 86 ? 14.362 9.775 -6.539 1.00 94.50 86 VAL A C 1
ATOM 670 O O . VAL A 1 86 ? 13.741 10.807 -6.769 1.00 94.50 86 VAL A O 1
ATOM 673 N N . THR A 1 87 ? 14.431 9.266 -5.305 1.00 93.94 87 THR A N 1
ATOM 674 C CA . THR A 1 87 ? 13.785 9.900 -4.141 1.00 93.94 87 THR A CA 1
ATOM 675 C C . THR A 1 87 ? 14.614 11.036 -3.536 1.00 93.94 87 THR A C 1
ATOM 677 O O . THR A 1 87 ? 14.050 11.961 -2.949 1.00 93.94 87 THR A O 1
ATOM 680 N N . ALA A 1 88 ? 15.944 11.014 -3.682 1.00 94.56 88 ALA A N 1
ATOM 681 C CA . ALA A 1 88 ? 16.817 12.090 -3.212 1.00 94.56 88 ALA A CA 1
ATOM 682 C C . ALA A 1 88 ? 16.736 13.363 -4.066 1.00 94.56 88 ALA A C 1
ATOM 684 O O . ALA A 1 88 ? 17.066 14.443 -3.568 1.00 94.56 88 ALA A O 1
ATOM 685 N N . ASN A 1 89 ? 16.312 13.239 -5.324 1.00 94.31 89 ASN A N 1
ATOM 686 C CA . ASN A 1 89 ? 16.116 14.352 -6.241 1.00 94.31 89 ASN A CA 1
ATOM 687 C C . ASN A 1 89 ? 14.862 14.112 -7.090 1.00 94.31 89 ASN A C 1
ATOM 689 O O . ASN A 1 89 ? 14.952 13.644 -8.224 1.00 94.31 89 ASN A O 1
ATOM 693 N N . ASP A 1 90 ? 13.701 14.410 -6.507 1.00 92.81 90 ASP A N 1
ATOM 694 C CA . ASP A 1 90 ? 12.397 14.208 -7.133 1.00 92.81 90 ASP A CA 1
ATOM 695 C C . ASP A 1 90 ? 12.279 14.990 -8.459 1.00 92.81 90 ASP A C 1
ATOM 697 O O . ASP A 1 90 ? 12.286 16.228 -8.442 1.00 92.81 90 ASP A O 1
ATOM 701 N N . PRO A 1 91 ? 12.113 14.305 -9.607 1.00 93.50 91 PRO A N 1
ATOM 702 C CA . PRO A 1 91 ? 11.998 14.959 -10.907 1.00 93.50 91 PRO A CA 1
ATOM 703 C C . PRO A 1 91 ? 10.621 15.605 -11.148 1.00 93.50 91 PRO A C 1
ATOM 705 O O . PRO A 1 91 ? 10.432 16.256 -12.174 1.00 93.50 91 PRO A O 1
ATOM 708 N N . PHE A 1 92 ? 9.655 15.450 -10.235 1.00 94.56 92 PHE A N 1
ATOM 709 C CA . PHE A 1 92 ? 8.274 15.925 -10.394 1.00 94.56 92 PHE A CA 1
ATOM 710 C C . PHE A 1 92 ? 7.972 17.248 -9.677 1.00 94.56 92 PHE A C 1
ATOM 712 O O . PHE A 1 92 ? 6.813 17.664 -9.614 1.00 94.56 92 PHE A O 1
ATOM 719 N N . GLY A 1 93 ? 9.004 17.946 -9.193 1.00 90.88 93 GLY A N 1
ATOM 720 C CA . GLY A 1 93 ? 8.884 19.325 -8.713 1.00 90.88 93 GLY A CA 1
ATOM 721 C C . GLY A 1 93 ? 8.642 19.471 -7.211 1.00 90.88 93 GLY A C 1
ATOM 722 O O . GLY A 1 93 ? 8.057 20.467 -6.783 1.00 90.88 93 GLY A O 1
ATOM 723 N N . SER A 1 94 ? 9.080 18.515 -6.387 1.00 91.75 94 SER A N 1
ATOM 724 C CA . SER A 1 94 ? 9.117 18.733 -4.939 1.00 91.75 94 SER A CA 1
ATOM 725 C C . SER A 1 94 ? 9.978 19.936 -4.551 1.00 91.75 94 SER A C 1
ATOM 727 O O . SER A 1 94 ? 11.074 20.145 -5.066 1.00 91.75 94 SER A O 1
ATOM 729 N N . THR A 1 95 ? 9.517 20.658 -3.528 1.00 91.81 95 THR A N 1
ATOM 730 C CA . THR A 1 95 ? 10.279 21.719 -2.862 1.00 91.81 95 THR A CA 1
ATOM 731 C C . THR A 1 95 ? 10.496 21.340 -1.391 1.00 91.81 95 THR A C 1
ATOM 733 O O . THR A 1 95 ? 9.516 21.274 -0.639 1.00 91.81 95 THR A O 1
ATOM 736 N N . PRO A 1 96 ? 11.742 21.073 -0.948 1.00 92.75 96 PRO A N 1
ATOM 737 C CA . PRO A 1 96 ? 12.958 20.925 -1.766 1.00 92.75 96 PRO A CA 1
ATOM 738 C C . PRO A 1 96 ? 12.928 19.650 -2.639 1.00 92.75 96 PRO A C 1
ATOM 740 O O . PRO A 1 96 ? 12.172 18.733 -2.313 1.00 92.75 96 PRO A O 1
ATOM 743 N N . PRO A 1 97 ? 13.787 19.516 -3.672 1.00 92.56 97 PRO A N 1
ATOM 744 C CA . PRO A 1 97 ? 13.853 18.299 -4.499 1.00 92.56 97 PRO A CA 1
ATOM 745 C C . PRO A 1 97 ? 14.122 17.018 -3.695 1.00 92.56 97 PRO A C 1
ATOM 747 O O . PRO A 1 97 ? 13.696 15.930 -4.061 1.00 92.56 97 PRO A O 1
ATOM 750 N N . SER A 1 98 ? 14.765 17.149 -2.535 1.00 92.69 98 SER A N 1
ATOM 751 C CA . SER A 1 98 ? 15.049 16.053 -1.606 1.00 92.69 98 SER A CA 1
ATOM 752 C C . SER A 1 98 ? 13.893 15.681 -0.674 1.00 92.69 98 SER A C 1
ATOM 754 O O . SER A 1 98 ? 14.077 14.878 0.242 1.00 92.69 98 SER A O 1
ATOM 756 N N . LYS A 1 99 ? 12.693 16.243 -0.873 1.00 91.88 99 LYS A N 1
ATOM 757 C CA . LYS A 1 99 ? 11.519 16.023 -0.011 1.00 91.88 99 LYS A CA 1
ATOM 758 C C . LYS A 1 99 ? 11.177 14.543 0.177 1.00 91.88 99 LYS A C 1
ATOM 760 O O . LYS A 1 99 ? 10.707 14.184 1.255 1.00 91.88 99 LYS A O 1
ATOM 765 N N . LEU A 1 100 ? 11.405 13.711 -0.840 1.00 92.69 100 LEU A N 1
ATOM 766 C CA . LEU A 1 100 ? 11.073 12.284 -0.823 1.00 92.69 100 LEU A CA 1
ATOM 767 C C . LEU A 1 100 ? 12.210 11.393 -0.309 1.00 92.69 100 LEU A C 1
ATOM 769 O O . LEU A 1 100 ? 11.975 10.216 -0.057 1.00 92.69 100 LEU A O 1
ATOM 773 N N . LYS A 1 101 ? 13.407 11.944 -0.066 1.00 92.12 101 LYS A N 1
ATOM 774 C CA . LYS A 1 101 ? 14.583 11.196 0.405 1.00 92.12 101 LYS A CA 1
ATOM 775 C C . LYS A 1 101 ? 14.295 10.265 1.597 1.00 92.12 101 LYS A C 1
ATOM 777 O O . LYS A 1 101 ? 14.787 9.145 1.580 1.00 92.12 101 LYS A O 1
ATOM 782 N N . PRO A 1 102 ? 13.498 10.650 2.617 1.00 89.44 102 PRO A N 1
ATOM 783 C CA . PRO A 1 102 ? 13.208 9.765 3.751 1.00 89.44 102 PRO A CA 1
ATOM 784 C C . PRO A 1 102 ? 12.452 8.476 3.389 1.00 89.44 102 PRO A C 1
ATOM 786 O O . PRO A 1 102 ? 12.481 7.526 4.165 1.00 89.44 102 PRO A O 1
ATOM 789 N N . ILE A 1 103 ? 11.765 8.436 2.242 1.00 88.12 103 ILE A N 1
ATOM 790 C CA . ILE A 1 103 ? 10.992 7.267 1.794 1.00 88.12 103 ILE A CA 1
ATOM 791 C C . ILE A 1 103 ? 11.915 6.159 1.264 1.00 88.12 103 ILE A C 1
ATOM 793 O O . ILE A 1 103 ? 11.522 4.995 1.273 1.00 88.12 103 ILE A O 1
ATOM 797 N N . SER A 1 104 ? 13.164 6.462 0.886 1.00 86.62 104 SER A N 1
ATOM 798 C CA . SER A 1 104 ? 14.104 5.442 0.391 1.00 86.62 104 SER A CA 1
ATOM 799 C C . SER A 1 104 ? 14.394 4.336 1.413 1.00 86.62 104 SER A C 1
ATOM 801 O O . SER A 1 104 ? 14.743 3.225 1.030 1.00 86.62 104 SER A O 1
ATOM 803 N N . THR A 1 105 ? 14.223 4.623 2.707 1.00 84.88 105 THR A N 1
ATOM 804 C CA . THR A 1 105 ? 14.415 3.676 3.815 1.00 84.88 105 THR A CA 1
ATOM 805 C C . THR A 1 105 ? 13.097 3.207 4.430 1.00 84.88 105 THR A C 1
ATOM 807 O O . THR A 1 105 ? 13.091 2.692 5.545 1.00 84.88 105 THR A O 1
ATOM 810 N N . ALA A 1 106 ? 11.962 3.383 3.737 1.00 85.19 106 ALA A N 1
ATOM 811 C CA . ALA A 1 106 ? 10.635 3.049 4.264 1.00 85.19 106 ALA A CA 1
ATOM 812 C C . ALA A 1 106 ? 10.532 1.620 4.807 1.00 85.19 106 ALA A C 1
ATOM 814 O O . ALA A 1 106 ? 9.909 1.409 5.842 1.00 85.19 106 ALA A O 1
ATOM 815 N N . LEU A 1 107 ? 11.216 0.659 4.186 1.00 82.38 107 LEU A N 1
ATOM 816 C CA . LEU A 1 107 ? 11.221 -0.739 4.626 1.00 82.38 107 LEU A CA 1
ATOM 817 C C . LEU A 1 107 ? 11.829 -0.953 6.030 1.00 82.38 107 LEU A C 1
ATOM 819 O O . LEU A 1 107 ? 11.553 -1.971 6.655 1.00 82.38 107 LEU A O 1
ATOM 823 N N . ASP A 1 108 ? 12.603 0.001 6.560 1.00 83.00 108 ASP A N 1
ATOM 824 C CA . ASP A 1 108 ? 13.223 -0.087 7.894 1.00 83.00 108 ASP A CA 1
ATOM 825 C C . ASP A 1 108 ? 12.307 0.388 9.037 1.00 83.00 108 ASP A C 1
ATOM 827 O O . ASP A 1 108 ? 12.658 0.275 10.225 1.00 83.00 108 ASP A O 1
ATOM 831 N N . TRP A 1 109 ? 11.193 1.038 8.698 1.00 81.81 109 TRP A N 1
ATOM 832 C CA . TRP A 1 109 ? 10.295 1.685 9.660 1.00 81.81 109 TRP A CA 1
ATOM 833 C C . TRP A 1 109 ? 8.806 1.552 9.318 1.00 81.81 109 TRP A C 1
ATOM 835 O O . TRP A 1 109 ? 7.965 1.951 10.126 1.00 81.81 109 TRP A O 1
ATOM 845 N N . ALA A 1 110 ? 8.468 0.983 8.164 1.00 81.62 110 ALA A N 1
ATOM 846 C CA . ALA A 1 110 ? 7.111 0.634 7.780 1.00 81.62 110 ALA A CA 1
ATOM 847 C C . ALA A 1 110 ? 6.873 -0.877 7.894 1.00 81.62 110 ALA A C 1
ATOM 849 O O . ALA A 1 110 ? 7.790 -1.683 7.741 1.00 81.62 110 ALA A O 1
ATOM 850 N N . THR A 1 111 ? 5.631 -1.256 8.169 1.00 81.75 111 THR A N 1
ATOM 851 C CA . THR A 1 111 ? 5.190 -2.649 8.255 1.00 81.75 111 THR A CA 1
ATOM 852 C C . THR A 1 111 ? 3.960 -2.861 7.408 1.00 81.75 111 THR A C 1
ATOM 854 O O . THR A 1 111 ? 3.055 -2.029 7.455 1.00 81.75 111 THR A O 1
ATOM 857 N N . ASN A 1 112 ? 3.889 -4.034 6.779 1.00 74.81 112 ASN A N 1
ATOM 858 C CA . ASN A 1 112 ? 2.724 -4.412 5.999 1.00 74.81 112 ASN A CA 1
ATOM 859 C C . ASN A 1 112 ? 1.441 -4.473 6.845 1.00 74.81 112 ASN A C 1
ATOM 861 O O . ASN A 1 112 ? 1.481 -4.797 8.040 1.00 74.81 112 ASN A O 1
ATOM 865 N N . ILE A 1 113 ? 0.296 -4.262 6.193 1.00 73.44 113 ILE A N 1
ATOM 866 C CA . ILE A 1 113 ? -1.033 -4.484 6.785 1.00 73.44 113 ILE A CA 1
ATOM 867 C C . ILE A 1 113 ? -1.121 -5.890 7.414 1.00 73.44 113 ILE A C 1
ATOM 869 O O . ILE A 1 113 ? -0.794 -6.896 6.782 1.00 73.44 113 ILE A O 1
ATOM 873 N N . GLY A 1 114 ? -1.595 -5.946 8.663 1.00 69.38 114 GLY A N 1
ATOM 874 C CA . GLY A 1 114 ? -1.748 -7.172 9.457 1.00 69.38 114 GLY A CA 1
ATOM 875 C C . GLY A 1 114 ? -0.622 -7.424 10.467 1.00 69.38 114 GLY A C 1
ATOM 876 O O . GLY A 1 114 ? -0.797 -8.239 11.371 1.00 69.38 114 GLY A O 1
ATOM 877 N N . HIS A 1 115 ? 0.511 -6.711 10.380 1.00 73.19 115 HIS A N 1
ATOM 878 C CA . HIS A 1 115 ? 1.650 -6.912 11.284 1.00 73.19 115 HIS A CA 1
ATOM 879 C C . HIS A 1 115 ? 1.243 -6.895 12.778 1.00 73.19 115 HIS A C 1
ATOM 881 O O . HIS A 1 115 ? 0.546 -5.975 13.212 1.00 73.19 115 HIS A O 1
ATOM 887 N N . PRO A 1 116 ? 1.713 -7.856 13.605 1.00 74.19 116 PRO A N 1
ATOM 888 C CA . PRO A 1 116 ? 2.704 -8.896 13.296 1.00 74.19 116 PRO A CA 1
ATOM 889 C C . PRO A 1 116 ? 2.137 -10.183 12.663 1.00 74.19 116 PRO A C 1
ATOM 891 O O . PRO A 1 116 ? 2.909 -11.100 12.390 1.00 74.19 116 PRO A O 1
ATOM 894 N N . GLY A 1 117 ? 0.822 -10.278 12.451 1.00 73.56 117 GLY A N 1
ATOM 895 C CA . GLY A 1 117 ? 0.151 -11.425 11.831 1.00 73.56 117 GLY A CA 1
ATOM 896 C C . GLY A 1 117 ? -0.211 -11.208 10.352 1.00 73.56 117 GLY A C 1
ATOM 897 O O . GLY A 1 117 ? 0.210 -10.232 9.731 1.00 73.56 117 GLY A O 1
ATOM 898 N N . PRO A 1 118 ? -0.974 -12.132 9.746 1.00 75.38 118 PRO A N 1
ATOM 899 C CA . PRO A 1 118 ? -1.601 -11.895 8.454 1.00 75.38 118 PRO A CA 1
ATOM 900 C C . PRO A 1 118 ? -2.863 -11.038 8.611 1.00 75.38 118 PRO A C 1
ATOM 902 O O . PRO A 1 118 ? -3.609 -11.195 9.582 1.00 75.38 118 PRO A O 1
ATOM 905 N N . ALA A 1 119 ? -3.148 -10.217 7.597 1.00 79.44 119 ALA A N 1
ATOM 906 C CA . ALA A 1 119 ? -4.442 -9.557 7.471 1.00 79.44 119 ALA A CA 1
ATOM 907 C C . ALA A 1 119 ? -5.579 -10.592 7.518 1.00 79.44 119 ALA A C 1
ATOM 909 O O . ALA A 1 119 ? -5.483 -11.663 6.908 1.00 79.44 119 ALA A O 1
ATOM 910 N N . ASN A 1 120 ? -6.658 -10.288 8.240 1.00 86.44 120 ASN A N 1
ATOM 911 C CA . ASN A 1 120 ? -7.779 -11.212 8.412 1.00 86.44 120 ASN A CA 1
ATOM 912 C C . ASN A 1 120 ? -9.153 -10.514 8.347 1.00 86.44 120 ASN A C 1
ATOM 914 O O . ASN A 1 120 ? -9.238 -9.296 8.506 1.00 86.44 120 ASN A O 1
ATOM 918 N N . PRO A 1 121 ? -10.253 -11.269 8.149 1.00 90.12 121 PRO A N 1
ATOM 919 C CA . PRO A 1 121 ? -11.587 -10.685 7.998 1.00 90.12 121 PRO A CA 1
ATOM 920 C C . PRO A 1 121 ? -12.080 -9.871 9.202 1.00 90.12 121 PRO A C 1
ATOM 922 O O . PRO A 1 121 ? -12.909 -8.979 9.028 1.00 90.12 121 PRO A O 1
ATOM 925 N N . ALA A 1 122 ? -11.592 -10.150 10.418 1.00 91.75 122 ALA A N 1
ATOM 926 C CA . ALA A 1 122 ? -11.960 -9.358 11.589 1.00 91.75 122 ALA A CA 1
ATOM 927 C C . ALA A 1 122 ? -11.332 -7.965 11.548 1.00 91.75 122 ALA A C 1
ATOM 929 O O . ALA A 1 122 ? -12.019 -6.987 11.830 1.00 91.75 122 ALA A O 1
ATOM 930 N N . GLU A 1 123 ? -10.062 -7.863 11.160 1.00 89.06 123 GLU A N 1
ATOM 931 C CA . GLU A 1 123 ? -9.390 -6.577 10.957 1.00 89.06 123 GLU A CA 1
ATOM 932 C C . GLU A 1 123 ? -10.057 -5.763 9.847 1.00 89.06 123 GLU A C 1
ATOM 934 O O . GLU A 1 123 ? -10.312 -4.575 10.047 1.00 89.06 123 GLU A O 1
ATOM 939 N N . SER A 1 124 ? -10.410 -6.407 8.725 1.00 89.19 124 SER A N 1
ATOM 940 C CA . SER A 1 124 ? -11.166 -5.762 7.644 1.00 89.19 124 SER A CA 1
ATOM 941 C C . SER A 1 124 ? -12.486 -5.193 8.151 1.00 89.19 124 SER A C 1
ATOM 943 O O . SER A 1 124 ? -12.785 -4.033 7.909 1.00 89.19 124 SER A O 1
ATOM 945 N N . GLU A 1 125 ? -13.249 -5.956 8.933 1.00 93.62 125 GLU A N 1
ATOM 946 C CA . GLU A 1 125 ? -14.517 -5.456 9.457 1.00 93.62 125 GLU A CA 1
ATOM 947 C C . GLU A 1 125 ? -14.344 -4.330 10.483 1.00 93.62 125 GLU A C 1
ATOM 949 O O . GLU A 1 125 ? -15.111 -3.370 10.457 1.00 93.62 125 GLU A O 1
ATOM 954 N N . VAL A 1 126 ? -13.345 -4.403 11.369 1.00 93.69 126 VAL A N 1
ATOM 955 C CA . VAL A 1 126 ? -13.026 -3.304 12.302 1.00 93.69 126 VAL A CA 1
ATOM 956 C C . VAL A 1 126 ? -12.731 -2.011 11.537 1.00 93.69 126 VAL A C 1
ATOM 958 O O . VAL A 1 126 ? -13.161 -0.933 11.960 1.00 93.69 126 VAL A O 1
ATOM 961 N N . PHE A 1 127 ? -12.013 -2.122 10.417 1.00 88.94 127 PHE A N 1
ATOM 962 C CA . PHE A 1 127 ? -11.717 -1.010 9.523 1.00 88.94 127 PHE A CA 1
ATOM 963 C C . PHE A 1 127 ? -12.979 -0.497 8.810 1.00 88.94 127 PHE A C 1
ATOM 965 O O . PHE A 1 127 ? -13.316 0.678 8.955 1.00 88.94 127 PHE A O 1
ATOM 972 N N . ASP A 1 128 ? -13.716 -1.376 8.126 1.00 91.88 128 ASP A N 1
ATOM 973 C CA . ASP A 1 128 ? -14.892 -1.040 7.307 1.00 91.88 128 ASP A CA 1
ATOM 974 C C . ASP A 1 128 ? -16.058 -0.465 8.125 1.00 91.88 128 ASP A C 1
ATOM 976 O O . ASP A 1 128 ? -16.893 0.276 7.607 1.00 91.88 128 ASP A O 1
ATOM 980 N N . THR A 1 129 ? -16.123 -0.794 9.417 1.00 95.38 129 THR A N 1
ATOM 981 C CA . THR A 1 129 ? -17.148 -0.289 10.345 1.00 95.38 129 THR A CA 1
ATOM 982 C C . THR A 1 129 ? -16.684 0.915 11.165 1.00 95.38 129 THR A C 1
ATOM 984 O O . THR A 1 129 ? -17.410 1.381 12.042 1.00 95.38 129 THR A O 1
ATOM 987 N N . PHE A 1 130 ? -15.500 1.462 10.869 1.00 95.44 130 PHE A N 1
ATOM 988 C CA . PHE A 1 130 ? -14.975 2.688 11.473 1.00 95.44 130 PHE A CA 1
ATOM 989 C C . PHE A 1 130 ? -14.906 2.658 13.009 1.00 95.44 130 PHE A C 1
ATOM 991 O O . PHE A 1 130 ? -15.046 3.702 13.654 1.00 95.44 130 PHE A O 1
ATOM 998 N N . VAL A 1 131 ? -14.646 1.495 13.618 1.00 97.06 131 VAL A N 1
ATOM 999 C CA . VAL A 1 131 ? -14.626 1.361 15.088 1.00 97.06 131 VAL A CA 1
ATOM 1000 C C . VAL A 1 131 ? -13.572 2.283 15.711 1.00 97.06 131 VAL A C 1
ATOM 1002 O O . VAL A 1 131 ? -13.871 3.053 16.625 1.00 97.06 131 VAL A O 1
ATOM 1005 N N . LEU A 1 132 ? -12.339 2.260 15.189 1.00 95.38 132 LEU A N 1
ATOM 1006 C CA . LEU A 1 132 ? -11.243 3.088 15.707 1.00 95.38 132 LEU A CA 1
ATOM 1007 C C . LEU A 1 132 ? -11.404 4.584 15.372 1.00 95.38 132 LEU A C 1
ATOM 1009 O O . LEU A 1 132 ? -11.235 5.399 16.280 1.00 95.38 132 LEU A O 1
ATOM 1013 N N . PRO A 1 133 ? -11.767 4.994 14.136 1.00 96.25 133 PRO A N 1
ATOM 1014 C CA . PRO A 1 133 ? -12.098 6.393 13.856 1.00 96.25 133 PRO A CA 1
ATOM 1015 C C . PRO A 1 133 ? -13.189 6.950 14.775 1.00 96.25 133 PRO A C 1
ATOM 1017 O O . PRO A 1 133 ? -13.020 8.031 15.338 1.00 96.25 133 PRO A O 1
ATOM 1020 N N . THR A 1 134 ? -14.268 6.191 14.993 1.00 97.81 134 THR A N 1
ATOM 1021 C CA . THR A 1 134 ? -15.361 6.577 15.899 1.00 97.81 134 THR A CA 1
ATOM 1022 C C . THR A 1 134 ? -14.875 6.727 17.340 1.00 97.81 134 THR A C 1
ATOM 1024 O O . THR A 1 134 ? -15.223 7.706 18.001 1.00 97.81 134 THR A O 1
ATOM 1027 N N . MET A 1 135 ? -14.019 5.816 17.818 1.00 98.38 135 MET A N 1
ATOM 1028 C CA . MET A 1 135 ? -13.386 5.914 19.139 1.00 98.38 135 MET A CA 1
ATOM 1029 C C . MET A 1 135 ? -12.644 7.245 19.315 1.00 98.38 135 MET A C 1
ATOM 1031 O O . MET A 1 135 ? -12.889 7.971 20.282 1.00 98.38 135 MET A O 1
ATOM 1035 N N . PHE A 1 136 ? -11.752 7.580 18.377 1.00 97.69 136 PHE A N 1
ATOM 1036 C CA . PHE A 1 136 ? -10.980 8.821 18.438 1.00 97.69 136 PHE A CA 1
ATOM 1037 C C . PHE A 1 136 ? -11.874 10.052 18.318 1.00 97.69 136 PHE A C 1
ATOM 1039 O O . PHE A 1 136 ? -11.695 10.996 19.083 1.00 97.69 136 PHE A O 1
ATOM 1046 N N . ALA A 1 137 ? -12.855 10.037 17.413 1.00 97.88 137 ALA A N 1
ATOM 1047 C CA . ALA A 1 137 ? -13.795 11.138 17.245 1.00 97.88 137 ALA A CA 1
ATOM 1048 C C . ALA A 1 137 ? -14.582 11.408 18.537 1.00 97.88 137 ALA A C 1
ATOM 1050 O O . ALA A 1 137 ? -14.666 12.555 18.973 1.00 97.88 137 ALA A O 1
ATOM 1051 N N . ASN A 1 138 ? -15.097 10.368 19.198 1.00 97.88 138 ASN A N 1
ATOM 1052 C CA . ASN A 1 138 ? -15.844 10.510 20.449 1.00 97.88 138 ASN A CA 1
ATOM 1053 C C . ASN A 1 138 ? -14.991 11.108 21.576 1.00 97.88 138 ASN A C 1
ATOM 1055 O O . ASN A 1 138 ? -15.467 11.987 22.294 1.00 97.88 138 ASN A O 1
ATOM 1059 N N . ALA A 1 139 ? -13.738 10.665 21.712 1.00 98.00 139 ALA A N 1
ATOM 1060 C CA . ALA A 1 139 ? -12.822 11.195 22.719 1.00 98.00 139 ALA A CA 1
ATOM 1061 C C . ALA A 1 139 ? -12.386 12.637 22.405 1.00 98.00 139 ALA A C 1
ATOM 1063 O O . ALA A 1 139 ? -12.444 13.508 23.270 1.00 98.00 139 ALA A O 1
ATOM 1064 N N . ALA A 1 140 ? -11.980 12.910 21.161 1.00 97.50 140 ALA A N 1
ATOM 1065 C CA . ALA A 1 140 ? -11.460 14.212 20.742 1.00 97.50 140 ALA A CA 1
ATOM 1066 C C . ALA A 1 140 ? -12.525 15.320 20.758 1.00 97.50 140 ALA A C 1
ATOM 1068 O O . ALA A 1 140 ? -12.202 16.481 20.990 1.00 97.50 140 ALA A O 1
ATOM 1069 N N . THR A 1 141 ? -13.792 14.966 20.532 1.00 97.75 141 THR A N 1
ATOM 1070 C CA . THR A 1 141 ? -14.925 15.908 20.580 1.00 97.75 141 THR A CA 1
ATOM 1071 C C . THR A 1 141 ? -15.538 16.047 21.975 1.00 97.75 141 THR A C 1
ATOM 1073 O O . THR A 1 141 ? -16.475 16.820 22.152 1.00 97.75 141 THR A O 1
ATOM 1076 N N . GLY A 1 142 ? -15.046 15.299 22.970 1.00 96.62 142 GLY A N 1
ATOM 1077 C CA . GLY A 1 142 ? -15.579 15.311 24.334 1.00 96.62 142 GLY A CA 1
ATOM 1078 C C . GLY A 1 142 ? -16.937 14.620 24.497 1.00 96.62 142 GLY A C 1
ATOM 1079 O O . GLY A 1 142 ? -17.526 14.690 25.573 1.00 96.62 142 GLY A O 1
ATOM 1080 N N . ARG A 1 143 ? -17.441 13.929 23.465 1.00 97.81 143 ARG A N 1
ATOM 1081 C CA . ARG A 1 143 ? -18.691 13.152 23.537 1.00 97.81 143 ARG A CA 1
ATOM 1082 C C . ARG A 1 143 ? -18.592 11.989 24.526 1.00 97.81 143 ARG A C 1
ATOM 1084 O O . ARG A 1 143 ? -19.594 11.604 25.122 1.00 97.81 143 ARG A O 1
ATOM 1091 N N . MET A 1 144 ? -17.398 11.425 24.682 1.00 97.94 144 MET A N 1
ATOM 1092 C CA . MET A 1 144 ? -17.067 10.413 25.687 1.00 97.94 144 MET A CA 1
ATOM 1093 C C . MET A 1 144 ? -15.714 10.744 26.316 1.00 97.94 144 MET A C 1
ATOM 1095 O O . MET A 1 144 ? -14.870 11.384 25.686 1.00 97.94 144 MET A O 1
ATOM 1099 N N . THR A 1 145 ? -15.465 10.260 27.535 1.00 98.19 145 THR A N 1
ATOM 1100 C CA . THR A 1 145 ? -14.101 10.283 28.076 1.00 98.19 145 THR A CA 1
ATOM 1101 C C . THR A 1 145 ? -13.202 9.361 27.246 1.00 98.19 145 THR A C 1
ATOM 1103 O O . THR A 1 145 ? -13.671 8.386 26.655 1.00 98.19 145 THR A O 1
ATOM 1106 N N . ALA A 1 146 ? -11.890 9.618 27.226 1.00 97.25 146 ALA A N 1
ATOM 1107 C CA . ALA A 1 146 ? -10.944 8.752 26.516 1.00 97.25 146 ALA A CA 1
ATOM 1108 C C . ALA A 1 146 ? -11.010 7.287 26.995 1.00 97.25 146 ALA A C 1
ATOM 1110 O O . ALA A 1 146 ? -10.894 6.363 26.191 1.00 97.25 146 ALA A O 1
ATOM 1111 N N . LYS A 1 147 ? -11.240 7.075 28.298 1.00 97.81 147 LYS A N 1
ATOM 1112 C CA . LYS A 1 147 ? -11.381 5.741 28.893 1.00 97.81 147 LYS A CA 1
ATOM 1113 C C . LYS A 1 147 ? -12.651 5.039 28.410 1.00 97.81 147 LYS A C 1
ATOM 1115 O O . LYS A 1 147 ? -12.584 3.863 28.060 1.00 97.81 147 LYS A O 1
ATOM 1120 N N . ASP A 1 148 ? -13.775 5.749 28.365 1.00 98.12 148 ASP A N 1
ATOM 1121 C CA . ASP A 1 148 ? -15.056 5.165 27.957 1.00 98.12 148 ASP A CA 1
ATOM 1122 C C . ASP A 1 148 ? -15.091 4.882 26.455 1.00 98.12 148 ASP A C 1
ATOM 1124 O O . ASP A 1 148 ? -15.535 3.812 26.049 1.00 98.12 148 ASP A O 1
ATOM 1128 N N . ALA A 1 149 ? -14.556 5.792 25.633 1.00 98.25 149 ALA A N 1
ATOM 1129 C CA . ALA A 1 149 ? -14.423 5.572 24.194 1.00 98.25 149 ALA A CA 1
ATOM 1130 C C . ALA A 1 149 ? -13.578 4.322 23.899 1.00 98.25 149 ALA A C 1
ATOM 1132 O O . ALA A 1 149 ? -13.963 3.492 23.077 1.00 98.25 149 ALA A O 1
ATOM 1133 N N . LEU A 1 150 ? -12.453 4.152 24.607 1.00 97.75 150 LEU A N 1
ATOM 1134 C CA . LEU A 1 150 ? -11.605 2.967 24.481 1.00 97.75 150 LEU A CA 1
ATOM 1135 C C . LEU A 1 150 ? -12.333 1.687 24.908 1.00 97.75 150 LEU A C 1
ATOM 1137 O O . LEU A 1 150 ? -12.227 0.668 24.227 1.00 97.75 150 LEU A O 1
ATOM 1141 N N . ALA A 1 151 ? -13.056 1.721 26.029 1.00 97.69 151 ALA A N 1
ATOM 1142 C CA . ALA A 1 151 ? -13.800 0.565 26.519 1.00 97.69 151 ALA A CA 1
ATOM 1143 C C . ALA A 1 151 ? -14.905 0.143 25.537 1.00 97.69 151 ALA A C 1
ATOM 1145 O O . ALA A 1 151 ? -15.049 -1.048 25.259 1.00 97.69 151 ALA A O 1
ATOM 1146 N N . ASP A 1 152 ? -15.640 1.106 24.979 1.00 97.69 152 ASP A N 1
ATOM 1147 C CA . ASP A 1 152 ? -16.671 0.860 23.971 1.00 97.69 152 ASP A CA 1
ATOM 1148 C C . ASP A 1 152 ? -16.078 0.248 22.692 1.00 97.69 152 ASP A C 1
ATOM 1150 O O . ASP A 1 152 ? -16.480 -0.843 22.274 1.00 97.69 152 ASP A O 1
ATOM 1154 N N . ALA A 1 153 ? -15.036 0.870 22.134 1.00 98.06 153 ALA A N 1
ATOM 1155 C CA . ALA A 1 153 ? -14.336 0.357 20.960 1.00 98.06 153 ALA A CA 1
ATOM 1156 C C . ALA A 1 153 ? -13.765 -1.050 21.197 1.00 98.06 153 ALA A C 1
ATOM 1158 O O . ALA A 1 153 ? -13.884 -1.923 20.337 1.00 98.06 153 ALA A O 1
ATOM 1159 N N . HIS A 1 154 ? -13.207 -1.312 22.384 1.00 97.19 154 HIS A N 1
ATOM 1160 C CA . HIS A 1 154 ? -12.719 -2.637 22.759 1.00 97.19 154 HIS A CA 1
ATOM 1161 C C . HIS A 1 154 ? -13.830 -3.695 22.720 1.00 97.19 154 HIS A C 1
ATOM 1163 O O . HIS A 1 154 ? -13.614 -4.788 22.194 1.00 97.19 154 HIS A O 1
ATOM 1169 N N . GLN A 1 155 ? -15.028 -3.386 23.229 1.00 97.94 155 GLN A N 1
ATOM 1170 C CA . GLN A 1 155 ? -16.162 -4.314 23.172 1.00 97.94 155 GLN A CA 1
ATOM 1171 C C . GLN A 1 155 ? -16.620 -4.575 21.735 1.00 97.94 155 GLN A C 1
ATOM 1173 O O . GLN A 1 155 ? -16.931 -5.716 21.392 1.00 97.94 155 GLN A O 1
ATOM 1178 N N . GLN A 1 156 ? -16.638 -3.547 20.884 1.00 97.88 156 GLN A N 1
ATOM 1179 C CA . GLN A 1 156 ? -16.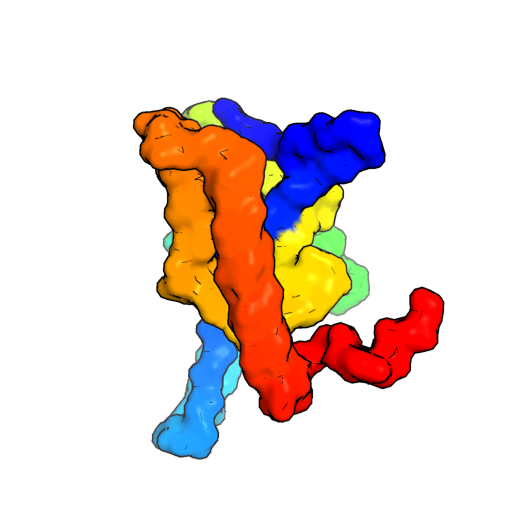970 -3.699 19.465 1.00 97.88 156 GLN A CA 1
ATOM 1180 C C . GLN A 1 156 ? -15.953 -4.598 18.745 1.00 97.88 156 GLN A C 1
ATOM 1182 O O . GLN A 1 156 ? -16.342 -5.597 18.137 1.00 97.88 156 GLN A O 1
ATOM 1187 N N . VAL A 1 157 ? -14.652 -4.318 18.897 1.00 96.69 157 VAL A N 1
ATOM 1188 C CA . VAL A 1 157 ? -13.571 -5.144 18.333 1.00 96.69 157 VAL A CA 1
ATOM 1189 C C . VAL A 1 157 ? -13.680 -6.587 18.827 1.00 96.69 157 VAL A C 1
ATOM 1191 O O . VAL A 1 157 ? -13.627 -7.518 18.025 1.00 96.69 157 VAL A O 1
ATOM 1194 N N . LYS A 1 158 ? -13.893 -6.801 20.130 1.00 95.88 158 LYS A N 1
ATOM 1195 C CA . LYS A 1 158 ? -14.025 -8.145 20.707 1.00 95.88 158 LYS A CA 1
ATOM 1196 C C . LYS A 1 158 ? -15.164 -8.938 20.060 1.00 95.88 158 LYS A C 1
ATOM 1198 O O . LYS A 1 158 ? -14.935 -10.069 19.640 1.00 95.88 158 LYS A O 1
ATOM 1203 N N . LYS A 1 159 ? -16.349 -8.335 19.911 1.00 96.75 159 LYS A N 1
ATOM 1204 C CA . LYS A 1 159 ? -17.507 -8.970 19.253 1.00 96.75 159 LYS A CA 1
ATOM 1205 C C . LYS A 1 159 ? -17.207 -9.347 17.801 1.00 96.75 159 LYS A C 1
ATOM 1207 O O . LYS A 1 159 ? -17.565 -10.441 17.367 1.00 96.75 159 LYS A O 1
ATOM 1212 N N . ILE A 1 160 ? -16.527 -8.470 17.059 1.00 96.06 160 ILE A N 1
ATOM 1213 C CA . ILE A 1 160 ? -16.113 -8.740 15.675 1.00 96.06 160 ILE A CA 1
ATOM 1214 C C . ILE A 1 160 ? -15.164 -9.946 15.636 1.00 96.06 160 ILE A C 1
ATOM 1216 O O . ILE A 1 160 ? -15.406 -10.903 14.898 1.00 96.06 160 ILE A O 1
ATOM 1220 N N . PHE A 1 161 ? -14.125 -9.959 16.473 1.00 93.69 161 PHE A N 1
ATOM 1221 C CA . PHE A 1 161 ? -13.171 -11.071 16.526 1.00 93.69 161 PHE A CA 1
ATOM 1222 C C . PHE A 1 161 ? -13.820 -12.391 16.956 1.00 93.69 161 PHE A C 1
ATOM 1224 O O . PHE A 1 161 ? -13.535 -13.429 16.363 1.00 93.69 161 PHE A O 1
ATOM 1231 N N . GLU A 1 162 ? -14.707 -12.378 17.950 1.00 94.38 162 GLU A N 1
ATOM 1232 C CA . GLU A 1 162 ? -15.461 -13.565 18.373 1.00 94.38 162 GLU A CA 1
ATOM 1233 C C . GLU A 1 162 ? -16.314 -14.127 17.231 1.00 94.38 162 GLU A C 1
ATOM 1235 O O . GLU A 1 162 ? -16.275 -15.332 16.972 1.00 94.38 162 GLU A O 1
ATOM 1240 N N . LYS A 1 163 ? -17.003 -13.257 16.481 1.00 95.00 163 LYS A N 1
ATOM 1241 C CA . LYS A 1 163 ? -17.788 -13.646 15.303 1.00 95.00 163 LYS A CA 1
ATOM 1242 C C . LYS A 1 163 ? -16.939 -14.372 14.258 1.00 95.00 163 LYS A C 1
ATOM 1244 O O . LYS A 1 163 ? -17.355 -15.410 13.746 1.00 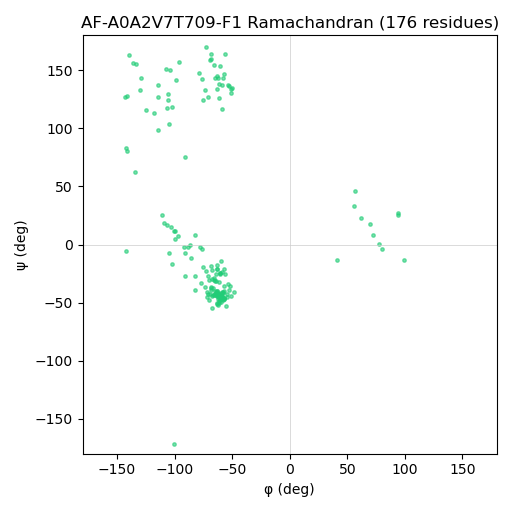95.00 163 LYS A O 1
ATOM 1249 N N . TRP A 1 164 ? -15.763 -13.845 13.921 1.00 94.81 164 TRP A N 1
ATOM 1250 C CA . TRP A 1 164 ? -14.904 -14.442 12.891 1.00 94.81 164 TRP A CA 1
ATOM 1251 C C . TRP A 1 164 ? -14.143 -15.680 13.370 1.00 94.81 164 TRP A C 1
ATOM 1253 O O . TRP A 1 164 ? -13.981 -16.628 12.599 1.00 94.81 164 TRP A O 1
ATOM 1263 N N . ARG A 1 165 ? -13.754 -15.733 14.649 1.00 91.44 165 ARG A N 1
ATOM 1264 C CA . ARG A 1 165 ? -13.201 -16.946 15.274 1.00 91.44 165 ARG A CA 1
ATOM 1265 C C . ARG A 1 165 ? -14.219 -18.079 15.299 1.00 91.44 165 ARG A C 1
ATOM 1267 O O . ARG A 1 165 ? -13.863 -19.206 14.977 1.00 91.44 165 ARG A O 1
ATOM 1274 N N . GLY A 1 166 ? -15.489 -17.781 15.585 1.00 91.44 166 GLY A N 1
ATOM 1275 C CA . GLY A 1 166 ? -16.579 -18.760 15.504 1.00 91.44 166 GLY A CA 1
ATOM 1276 C C . GLY A 1 166 ? -16.755 -19.371 14.108 1.00 91.44 166 GLY A C 1
ATOM 1277 O O . GLY A 1 166 ? -17.246 -20.488 13.986 1.00 91.44 166 GLY A O 1
ATOM 1278 N N . LYS A 1 167 ? -16.301 -18.675 13.057 1.00 91.44 167 LYS A N 1
ATOM 1279 C CA . LYS A 1 167 ? -16.287 -19.161 11.667 1.00 91.44 167 LYS A CA 1
ATOM 1280 C C . LYS A 1 167 ? -14.978 -19.853 11.264 1.00 91.44 167 LYS A C 1
ATOM 1282 O O . LYS A 1 167 ? -14.867 -20.291 10.125 1.00 91.44 167 LYS A O 1
ATOM 1287 N N . GLY A 1 168 ? -13.979 -19.918 12.148 1.00 88.00 168 GLY A N 1
ATOM 1288 C CA . GLY A 1 168 ? -12.655 -20.471 11.840 1.00 88.00 168 GLY A CA 1
ATOM 1289 C C . GLY A 1 168 ? -11.821 -19.623 10.871 1.00 88.00 168 GLY A C 1
ATOM 1290 O O . GLY A 1 168 ? -10.867 -20.130 10.293 1.00 88.00 168 GLY A O 1
ATOM 1291 N N . LEU A 1 169 ? -12.173 -18.346 10.678 1.00 85.94 169 LEU A N 1
ATOM 1292 C CA . LEU A 1 169 ? -11.530 -17.449 9.704 1.00 85.94 169 LEU A CA 1
ATOM 1293 C C . LEU A 1 169 ? -10.489 -16.507 10.333 1.00 85.94 169 LEU A C 1
ATOM 1295 O O . LEU A 1 169 ? -9.953 -15.636 9.655 1.00 85.94 169 LEU A O 1
ATOM 1299 N N . VAL A 1 170 ? -10.213 -16.671 11.628 1.00 83.88 170 VAL A N 1
ATOM 1300 C CA . VAL A 1 170 ? -9.189 -15.938 12.385 1.00 83.88 170 VAL A CA 1
ATOM 1301 C C . VAL A 1 170 ? -8.520 -16.917 13.353 1.00 83.88 170 VAL A C 1
ATOM 1303 O O . VAL A 1 170 ? -9.215 -17.601 14.108 1.00 83.88 170 VAL A O 1
ATOM 1306 N N . ALA A 1 171 ? -7.186 -16.987 13.335 1.00 67.38 171 ALA A N 1
ATOM 1307 C CA . ALA A 1 171 ? -6.399 -17.783 14.285 1.00 67.38 171 ALA A CA 1
ATOM 1308 C C . ALA A 1 171 ? -6.464 -17.187 15.714 1.00 67.38 171 ALA A C 1
ATOM 1310 O O . ALA A 1 171 ? -6.788 -16.009 15.882 1.00 67.38 171 ALA A O 1
ATOM 1311 N N . GLY A 1 172 ? -6.190 -17.970 16.767 1.00 60.31 172 GLY A N 1
ATOM 1312 C CA . GLY A 1 172 ? -6.245 -17.470 18.154 1.00 60.31 172 GLY A CA 1
ATOM 1313 C C . GLY A 1 172 ? -7.572 -17.678 18.897 1.00 60.31 172 GLY A C 1
ATOM 1314 O O . GLY A 1 172 ? -7.904 -16.890 19.782 1.00 60.31 172 GLY A O 1
ATOM 1315 N N . GLY A 1 173 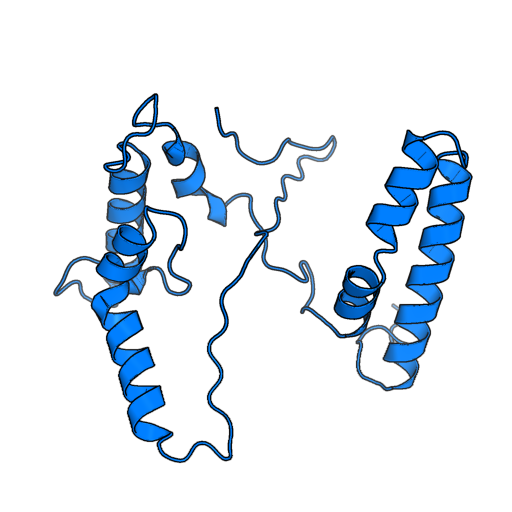? -8.383 -18.679 18.533 1.00 47.75 173 GLY A N 1
ATOM 1316 C CA . GLY A 1 173 ? -9.651 -19.000 19.207 1.00 47.75 173 GLY A CA 1
ATOM 1317 C C . GLY A 1 173 ? -9.564 -20.261 20.070 1.00 47.75 173 GLY A C 1
ATOM 1318 O O . GLY A 1 173 ? -9.206 -21.301 19.536 1.00 47.75 173 GLY A O 1
ATOM 1319 N N . SER A 1 174 ? -9.899 -20.142 21.368 1.00 47.47 174 SER A N 1
ATOM 1320 C CA . SER A 1 174 ? -10.104 -21.141 22.457 1.00 47.47 174 SER A CA 1
ATOM 1321 C C . SER A 1 174 ? -9.169 -22.358 22.612 1.00 47.47 174 SER A C 1
ATOM 1323 O O . SER A 1 174 ? -9.217 -23.005 23.659 1.00 47.47 174 SER A O 1
ATOM 1325 N N . ARG A 1 175 ? -8.330 -22.674 21.629 1.00 43.47 175 ARG A N 1
ATOM 1326 C CA . ARG A 1 175 ? -7.321 -23.739 21.623 1.00 43.47 175 ARG A CA 1
ATOM 1327 C C . ARG A 1 175 ? -5.907 -23.205 21.847 1.00 43.47 175 ARG A C 1
ATOM 1329 O O . ARG A 1 175 ? -5.051 -23.971 22.262 1.00 43.47 175 ARG A O 1
ATOM 1336 N N . ASP A 1 176 ? -5.701 -21.901 21.683 1.00 45.88 176 ASP A N 1
ATOM 1337 C CA . ASP A 1 176 ? -4.436 -21.236 21.989 1.00 45.88 176 ASP A CA 1
ATOM 1338 C C . ASP A 1 176 ? -4.468 -20.740 23.443 1.00 45.88 176 ASP A C 1
ATOM 1340 O O . ASP A 1 176 ? -4.710 -19.567 23.728 1.00 45.88 176 ASP A O 1
ATOM 1344 N N . ARG A 1 177 ? -4.310 -21.674 24.388 1.00 37.03 177 ARG A N 1
ATOM 1345 C CA . ARG A 1 177 ? -3.853 -21.364 25.748 1.00 37.03 177 ARG A CA 1
ATOM 1346 C C . ARG A 1 177 ? -2.402 -21.827 25.847 1.00 37.03 177 ARG A C 1
ATOM 1348 O O . ARG A 1 177 ? -2.162 -23.027 25.957 1.00 37.03 177 ARG A O 1
ATOM 1355 N N . SER A 1 178 ? -1.470 -20.884 25.794 1.00 35.84 178 SER A N 1
ATOM 1356 C CA . SER A 1 178 ? -0.103 -21.035 26.306 1.00 35.84 178 SER A CA 1
ATOM 1357 C C . SER A 1 178 ? 0.082 -20.069 27.459 1.00 35.84 178 SER A C 1
ATOM 1359 O O . SER A 1 178 ? -0.278 -18.888 27.239 1.00 35.84 178 SER A O 1
#

Secondary structure (DSSP, 8-state):
---PPPPPTTS---EE-S--------TT-S-HHHHHHHHHHHHHTHHHHHHHTTTSS--SSGGGGSPTT--GGGHHHHHHHHHHHHHHS-TT--SSGGGGGGGGGGGGTEE-TTTTS---HHHHHHHHTTHHHHHHHHHHTTSS-HHHHHHHHHHHHHHHHHHHHHTT-SS-SSS---

Nearest PDB structures (foldseek):
  2ztd-assembly1_A  TM=2.094E-01  e=9.807E-01  Mycobacterium tuberculosis

pLDDT: mean 88.2, std 12.12, range [35.84, 98.38]

Foldseek 3Di:
DDDFADQDPVRAFEDEDPDDDDDDDDPPDPCSVVVVVVVVVCLCPVVCVCVVVQNPDDDPDLLSQADPPDDPVCSNVRSLVVLQVCCCQRPPDDVVRNPRNNVSCCVVRYDYPPPPHDDFPLNVCLVVVCLVVQLCVCCVVVVDPNVVSVVSSVVVSVVSVVVCVVVVGDPDPPVPDD
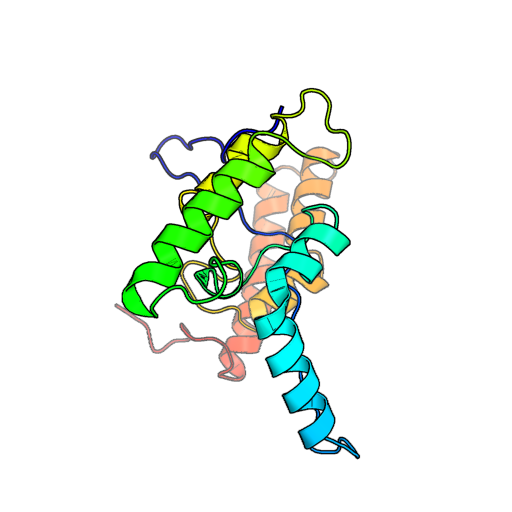
Mean predicted aligned error: 7.26 Å

Radius of gyration: 21.17 Å; Cα contacts (8 Å, |Δi|>4): 169; chains: 1; bounding box: 41×46×51 Å

Sequence (178 aa):
FFVPALKGPRGTRWASEHVMGIYVIWKFAQSPDVAKQFLIDLVGHYRDAVLGSKLYNFPSFPGSVADPGTPLAQKAASASKWLEQVTANDPFGSTPPSKLKPISTALDWATNIGHPGPANPAESEVFDTFVLPTMFANAATGRMTAKDALADAHQQVKKIFEKWRGKGLVAGGSRDRS